Protein AF-A0A966NA20-F1 (afdb_monomer_lite)

Sequence (274 aa):
MNPTIEQMMLTIGQQARLASRAMARATSQQKNQALSNIAKAIRKDVAKILTANVRDVERAKASGHDAAFVDRLTMTEKSIETMALGLEQIVSLDDPIGQITPFKQQPSGILIGQMRVPLGVIGIIYESRPNVYQDKGVELRVDPKTRSLLESKQFSNLVDATEEDWRTEYLAPILSIKIVENFDEAIDHIELYGSKHTDAIITKNQEHANRFLREVDSASVMVNTSTRFADGFEYGLGAEIGISNDKLHARGPVGLEGLTSLKYVVMGHGEVRQ

Foldseek 3Di:
DPDDPVRVVVVVVVVLQVVLVVVQPDDLVRLLVVLLVVLVVLLVCVVVVQVVLVVVLVVCVVVPHDPQLSVLSHDDPVNSNVSSVLSVLVNVDDDQAQDWDDWDQDPLRKTKIKGKTFPRGDDDDDGRDGDDDPDQPAAEAEDPVVVVVVVVVVDDNHHHDDPVNLQDPPSYSYDYDYDDPDLVSVLVSCVVRNPLAEDEDEDPDPVSLVCQVVSRNHLYYYYNDDSVCQECVSVVLSDFPDADRDPPQDHTGQHPSSRIDIDMDMDDDDRDDD

pLDDT: mean 88.39, std 10.48, range [35.03, 97.88]

Radius of gyration: 25.1 Å; chains: 1; bounding box: 72×47×64 Å

Structure (mmCIF, N/CA/C/O backbone):
data_AF-A0A966NA20-F1
#
_entry.id   AF-A0A966NA20-F1
#
loop_
_atom_site.group_PDB
_atom_site.id
_atom_site.type_symbol
_atom_site.label_atom_id
_atom_site.label_alt_id
_atom_site.label_comp_id
_atom_site.label_asym_id
_atom_site.label_entity_id
_atom_site.label_seq_id
_atom_site.pdbx_PDB_ins_code
_atom_site.Cartn_x
_atom_site.Cartn_y
_atom_site.Cartn_z
_atom_site.occupancy
_atom_site.B_iso_or_equiv
_atom_site.auth_seq_id
_atom_site.auth_comp_id
_atom_site.auth_asym_id
_atom_site.auth_atom_id
_atom_site.pdbx_PDB_model_num
ATOM 1 N N . MET A 1 1 ? 14.149 -30.451 25.733 1.00 61.34 1 MET A N 1
ATOM 2 C CA . MET A 1 1 ? 13.940 -30.633 24.281 1.00 61.34 1 MET A CA 1
ATOM 3 C C . MET A 1 1 ? 13.633 -29.270 23.699 1.00 61.34 1 MET A C 1
ATOM 5 O O . MET A 1 1 ? 12.798 -28.584 24.277 1.00 61.34 1 MET A O 1
ATOM 9 N N . ASN A 1 2 ? 14.333 -28.851 22.643 1.00 70.44 2 ASN A N 1
ATOM 10 C CA . ASN A 1 2 ? 13.970 -27.614 21.952 1.00 70.44 2 ASN A CA 1
ATOM 11 C C . ASN A 1 2 ? 12.567 -27.787 21.348 1.00 70.44 2 ASN A C 1
ATOM 13 O O . ASN A 1 2 ? 12.290 -28.867 20.818 1.00 70.44 2 ASN A O 1
ATOM 17 N N . PRO A 1 3 ? 11.678 -26.788 21.467 1.00 76.88 3 PRO A N 1
ATOM 18 C CA . PRO A 1 3 ? 10.352 -26.865 20.871 1.00 76.88 3 PRO A CA 1
ATOM 19 C C . PRO A 1 3 ? 10.476 -27.068 19.359 1.00 76.88 3 PRO A C 1
ATOM 21 O O . PRO A 1 3 ? 11.378 -26.523 18.719 1.00 76.88 3 PRO A O 1
ATOM 24 N N . THR A 1 4 ? 9.569 -27.857 18.787 1.00 92.56 4 THR A N 1
ATOM 25 C CA . THR A 1 4 ? 9.450 -27.949 17.326 1.00 92.56 4 THR A CA 1
ATOM 26 C C . THR A 1 4 ? 9.058 -26.585 16.749 1.00 92.56 4 THR A C 1
ATOM 28 O O . THR A 1 4 ? 8.470 -25.753 17.447 1.00 92.56 4 THR A O 1
ATOM 31 N N . ILE A 1 5 ? 9.350 -26.349 15.466 1.00 82.56 5 ILE A N 1
ATOM 32 C CA . ILE A 1 5 ? 8.956 -25.104 14.781 1.00 82.56 5 ILE A CA 1
ATOM 33 C C . ILE A 1 5 ? 7.439 -24.898 14.881 1.00 82.56 5 ILE A C 1
ATOM 35 O O . ILE A 1 5 ? 6.989 -23.796 15.173 1.00 82.56 5 ILE A O 1
ATOM 39 N N . GLU A 1 6 ? 6.654 -25.964 14.724 1.00 83.44 6 GLU A N 1
ATOM 40 C CA . GLU A 1 6 ? 5.196 -25.925 14.862 1.00 83.44 6 GLU A CA 1
ATOM 41 C C . GLU A 1 6 ? 4.758 -25.446 16.255 1.00 83.44 6 GLU A C 1
ATOM 43 O O . GLU A 1 6 ? 3.968 -24.509 16.376 1.00 83.44 6 GLU A O 1
ATOM 48 N N . GLN A 1 7 ? 5.326 -26.023 17.320 1.00 88.38 7 GLN A N 1
ATOM 49 C CA . GLN A 1 7 ? 5.031 -25.617 18.699 1.00 88.38 7 GLN A CA 1
ATOM 50 C C . GLN A 1 7 ? 5.442 -24.167 18.975 1.00 88.38 7 GLN A C 1
ATOM 52 O O . GLN A 1 7 ? 4.721 -23.436 19.661 1.00 88.38 7 GLN A O 1
ATOM 57 N N . MET A 1 8 ? 6.581 -23.736 18.430 1.00 86.31 8 MET A N 1
ATOM 58 C CA . MET A 1 8 ? 7.049 -22.357 18.536 1.00 86.31 8 MET A CA 1
ATOM 59 C C . MET A 1 8 ? 6.077 -21.391 17.844 1.00 86.31 8 MET A C 1
ATOM 61 O O . MET A 1 8 ? 5.630 -20.428 18.467 1.00 86.31 8 MET A O 1
ATOM 65 N N . MET A 1 9 ? 5.694 -21.670 16.596 1.00 82.75 9 MET A N 1
ATOM 66 C CA . MET A 1 9 ? 4.776 -20.828 15.823 1.00 82.75 9 MET A CA 1
ATOM 67 C C . MET A 1 9 ? 3.384 -20.757 16.455 1.00 82.75 9 MET A C 1
ATOM 69 O O . MET A 1 9 ? 2.804 -19.672 16.541 1.00 82.75 9 MET A O 1
ATOM 73 N N . LEU A 1 10 ? 2.872 -21.879 16.972 1.00 87.12 10 LEU A N 1
ATOM 74 C CA . LEU A 1 10 ? 1.602 -21.908 17.696 1.00 87.12 10 LEU A CA 1
ATOM 75 C C . LEU A 1 10 ? 1.657 -21.034 18.955 1.00 87.12 10 LEU A C 1
ATOM 77 O O . LEU A 1 10 ? 0.739 -20.250 19.205 1.00 87.12 10 LEU A O 1
ATOM 81 N N . THR A 1 11 ? 2.747 -21.130 19.719 1.00 89.88 11 THR A N 1
ATOM 82 C CA . THR A 1 11 ? 2.949 -20.332 20.937 1.00 89.88 11 THR A CA 1
ATOM 83 C C . THR A 1 11 ? 2.993 -18.838 20.618 1.00 89.88 11 THR A C 1
ATOM 85 O O . THR A 1 11 ? 2.288 -18.055 21.257 1.00 89.88 11 THR A O 1
ATOM 88 N N . ILE A 1 12 ? 3.754 -18.439 19.592 1.00 81.75 12 ILE A N 1
ATOM 89 C CA . ILE A 1 12 ? 3.843 -17.042 19.139 1.00 81.75 12 ILE A CA 1
ATOM 90 C C . ILE A 1 12 ? 2.458 -16.525 18.728 1.00 81.75 12 ILE A C 1
ATOM 92 O O . ILE A 1 12 ? 2.041 -15.456 19.176 1.00 81.75 12 ILE A O 1
ATOM 96 N N . GLY A 1 13 ? 1.705 -17.298 17.939 1.00 79.12 13 GLY A N 1
ATOM 97 C CA . GLY A 1 13 ? 0.359 -16.920 17.503 1.00 79.12 13 GLY A CA 1
ATOM 98 C C . GLY A 1 13 ? -0.623 -16.748 18.668 1.00 79.12 13 GLY A C 1
ATOM 99 O O . GLY A 1 13 ? -1.385 -15.778 18.709 1.00 79.12 13 GLY A O 1
ATOM 100 N N . GLN A 1 14 ? -0.583 -17.649 19.654 1.00 89.75 14 GLN A N 1
ATOM 101 C CA . GLN A 1 14 ? -1.410 -17.554 20.860 1.00 89.75 14 GLN A CA 1
ATOM 102 C C . GLN A 1 14 ? -1.062 -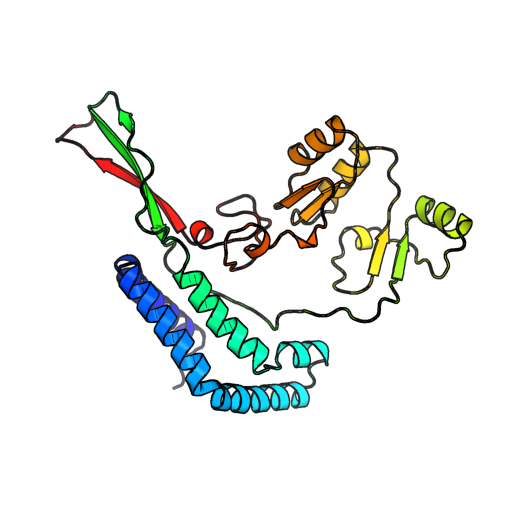16.315 21.693 1.00 89.75 14 GLN A C 1
ATOM 104 O O . GLN A 1 14 ? -1.962 -15.573 22.094 1.00 89.75 14 GLN A O 1
ATOM 109 N N . GLN A 1 15 ? 0.228 -16.051 21.908 1.00 89.06 15 GLN A N 1
ATOM 110 C CA . GLN A 1 15 ? 0.693 -14.874 22.643 1.00 89.06 15 GLN A CA 1
ATOM 111 C C . GLN A 1 15 ? 0.310 -13.571 21.931 1.00 89.06 15 GLN A C 1
ATOM 113 O O . GLN A 1 15 ? -0.233 -12.666 22.569 1.00 89.06 15 GLN A O 1
ATOM 118 N N . ALA A 1 16 ? 0.493 -13.500 20.609 1.00 79.75 16 ALA A N 1
ATOM 119 C CA . ALA A 1 16 ? 0.086 -12.350 19.805 1.00 79.75 16 ALA A CA 1
ATOM 120 C C . ALA A 1 16 ? -1.428 -12.104 19.901 1.00 79.75 16 ALA A C 1
ATOM 122 O O . ALA A 1 16 ? -1.873 -10.974 20.117 1.00 79.75 16 ALA A O 1
ATOM 123 N N . ARG A 1 17 ? -2.241 -13.167 19.830 1.00 84.94 17 ARG A N 1
ATOM 124 C CA . ARG A 1 17 ? -3.701 -13.060 19.957 1.00 84.94 17 ARG A CA 1
ATOM 125 C C . ARG A 1 17 ? -4.129 -12.588 21.344 1.00 84.94 17 ARG A C 1
ATOM 127 O O . ARG A 1 17 ? -5.042 -11.767 21.438 1.00 84.94 17 ARG A O 1
ATOM 134 N N . LEU A 1 18 ? -3.479 -13.052 22.410 1.00 89.44 18 LEU A N 1
ATOM 135 C CA . LEU A 1 18 ? -3.743 -12.574 23.771 1.00 89.44 18 LEU A CA 1
ATOM 136 C C . LEU A 1 18 ? -3.392 -11.086 23.921 1.00 89.44 18 LEU A C 1
ATOM 138 O O . LEU A 1 18 ? -4.219 -10.309 24.403 1.00 89.44 18 LEU A O 1
ATOM 142 N N . ALA A 1 19 ? -2.216 -10.677 23.438 1.00 86.50 19 ALA A N 1
ATOM 143 C CA . ALA A 1 19 ? -1.757 -9.290 23.487 1.00 86.50 19 ALA A CA 1
ATOM 144 C C . ALA A 1 19 ? -2.627 -8.341 22.643 1.00 86.50 19 ALA A C 1
ATOM 146 O O . ALA A 1 19 ? -2.864 -7.202 23.051 1.00 86.50 19 ALA A O 1
ATOM 147 N N . SER A 1 20 ? -3.181 -8.816 21.518 1.00 86.00 20 SER A N 1
ATOM 148 C CA . SER A 1 20 ? -4.021 -8.006 20.619 1.00 86.00 20 SER A CA 1
ATOM 149 C C . SER A 1 20 ? -5.213 -7.351 21.330 1.00 86.00 20 SER A C 1
ATOM 151 O O . SER A 1 20 ? -5.580 -6.221 21.019 1.00 86.00 20 SER A O 1
ATOM 153 N N . ARG A 1 21 ? -5.779 -8.006 22.356 1.00 87.19 21 ARG A N 1
ATOM 154 C CA . ARG A 1 21 ? -6.890 -7.456 23.153 1.00 87.19 21 ARG A CA 1
ATOM 155 C C . ARG A 1 21 ? -6.462 -6.290 24.038 1.00 87.19 21 ARG A C 1
ATOM 157 O O . ARG A 1 21 ? -7.251 -5.377 24.269 1.00 87.19 21 ARG A O 1
ATOM 164 N N . ALA A 1 22 ? -5.244 -6.332 24.575 1.00 89.81 22 ALA A N 1
ATOM 165 C CA . ALA A 1 22 ? -4.688 -5.212 25.325 1.00 89.81 22 ALA A CA 1
ATOM 166 C C . ALA A 1 22 ? -4.391 -4.045 24.376 1.00 89.81 22 ALA A C 1
ATOM 168 O O . ALA A 1 22 ? -4.804 -2.924 24.660 1.00 89.81 22 ALA A O 1
ATOM 169 N N . MET A 1 23 ? -3.799 -4.332 23.211 1.00 88.25 23 MET A N 1
ATOM 170 C CA . MET A 1 23 ? -3.516 -3.330 22.179 1.00 88.25 23 MET A CA 1
ATOM 171 C C . MET A 1 23 ? -4.778 -2.642 21.651 1.00 88.25 23 MET A C 1
ATOM 173 O O . MET A 1 23 ? -4.796 -1.423 21.531 1.00 88.25 23 MET A O 1
ATOM 177 N N . ALA A 1 24 ? -5.860 -3.387 21.408 1.00 85.62 24 ALA A N 1
ATOM 178 C CA . ALA A 1 24 ? -7.128 -2.825 20.939 1.00 85.62 24 ALA A CA 1
ATOM 179 C C . ALA A 1 24 ? -7.809 -1.885 21.955 1.00 85.62 24 ALA A C 1
ATOM 181 O O . ALA A 1 24 ? -8.675 -1.105 21.571 1.00 85.62 24 ALA A O 1
ATOM 182 N N . ARG A 1 25 ? -7.443 -1.968 23.243 1.00 88.94 25 ARG A N 1
ATOM 183 C CA . ARG A 1 25 ? -7.946 -1.089 24.316 1.00 88.94 25 ARG A CA 1
ATOM 184 C C . ARG A 1 25 ? -6.986 0.045 24.670 1.00 88.94 25 ARG A C 1
ATOM 186 O O . ARG A 1 25 ? -7.364 0.917 25.446 1.00 88.94 25 ARG A O 1
ATOM 193 N N . ALA A 1 26 ? -5.754 0.006 24.168 1.00 92.38 26 ALA A N 1
ATOM 194 C CA . ALA A 1 26 ? -4.756 1.019 24.464 1.00 92.38 26 ALA A CA 1
ATOM 195 C C . ALA A 1 26 ? -5.178 2.362 23.861 1.00 92.38 26 ALA A C 1
ATOM 197 O O . ALA A 1 26 ? -5.611 2.427 22.708 1.00 92.38 26 ALA A O 1
ATOM 198 N N . THR A 1 27 ? -5.033 3.435 24.634 1.00 94.50 27 THR A N 1
ATOM 199 C CA . THR A 1 27 ? -5.334 4.784 24.145 1.00 94.50 27 THR A CA 1
ATOM 200 C C . THR A 1 27 ? -4.292 5.228 23.121 1.00 94.50 27 THR A C 1
ATOM 202 O O . THR A 1 27 ? -3.154 4.746 23.123 1.00 94.50 27 THR A O 1
ATOM 205 N N . SER A 1 28 ? -4.645 6.194 22.272 1.00 94.06 28 SER A N 1
ATOM 206 C CA . SER A 1 28 ? -3.707 6.802 21.319 1.00 94.06 28 SER A CA 1
ATOM 207 C C . SER A 1 28 ? -2.465 7.340 22.033 1.00 94.06 28 SER A C 1
ATOM 209 O O . SER A 1 28 ? -1.348 7.090 21.601 1.00 94.06 28 SER A O 1
ATOM 211 N N . GLN A 1 29 ? -2.635 7.956 23.210 1.00 95.06 29 GLN A N 1
ATOM 212 C CA . GLN A 1 29 ? -1.521 8.430 24.035 1.00 95.06 29 GLN A CA 1
ATOM 213 C C . GLN A 1 29 ? -0.573 7.298 24.462 1.00 95.06 29 GLN A C 1
ATOM 215 O O . GLN A 1 29 ? 0.643 7.453 24.374 1.00 95.06 29 GLN A O 1
ATOM 220 N N . GLN A 1 30 ? -1.103 6.156 24.916 1.00 95.94 30 GLN A N 1
ATOM 221 C CA . GLN A 1 30 ? -0.280 5.010 25.320 1.00 95.94 30 GLN A CA 1
ATOM 222 C C . GLN A 1 30 ? 0.486 4.419 24.133 1.00 95.94 30 GLN A C 1
ATOM 224 O O . GLN A 1 30 ? 1.676 4.123 24.259 1.00 95.94 30 GLN A O 1
ATOM 229 N N . LYS A 1 31 ? -0.178 4.282 22.977 1.00 94.75 31 LYS A N 1
ATOM 230 C CA . LYS A 1 31 ? 0.447 3.808 21.735 1.00 94.75 31 LYS A CA 1
ATOM 231 C C . LYS A 1 31 ? 1.554 4.759 21.279 1.00 94.75 31 LYS A C 1
ATOM 233 O O . LYS A 1 31 ? 2.679 4.317 21.054 1.00 94.75 31 LYS A O 1
ATOM 238 N N . ASN A 1 32 ? 1.274 6.059 21.251 1.00 95.94 32 ASN A N 1
ATOM 239 C CA . ASN A 1 32 ? 2.230 7.081 20.837 1.00 95.94 32 ASN A CA 1
ATOM 240 C C . ASN A 1 32 ? 3.439 7.135 21.775 1.00 95.94 32 ASN A C 1
ATOM 242 O O . ASN A 1 32 ? 4.578 7.162 21.316 1.00 95.94 32 ASN A O 1
ATOM 246 N N . GLN A 1 33 ? 3.219 7.040 23.089 1.00 97.06 33 GLN A N 1
ATOM 247 C CA . GLN A 1 33 ? 4.309 6.982 24.059 1.00 97.06 33 GLN A CA 1
ATOM 248 C C . GLN A 1 33 ? 5.201 5.750 23.854 1.00 97.06 33 GLN A C 1
ATOM 250 O O . GLN A 1 33 ? 6.424 5.856 23.972 1.00 97.06 33 GLN A O 1
ATOM 255 N N . ALA A 1 34 ? 4.615 4.588 23.545 1.00 95.81 34 ALA A N 1
ATOM 256 C CA . ALA A 1 34 ? 5.378 3.381 23.245 1.00 95.81 34 ALA A CA 1
ATOM 257 C C . ALA A 1 34 ? 6.247 3.565 21.990 1.00 95.81 34 ALA A C 1
ATOM 259 O O . ALA A 1 34 ? 7.444 3.290 22.045 1.00 95.81 34 ALA A O 1
ATOM 260 N N . LEU A 1 35 ? 5.686 4.106 20.903 1.00 94.88 35 LEU A N 1
ATOM 261 C CA . LEU A 1 35 ? 6.421 4.394 19.666 1.00 94.88 35 LEU A CA 1
ATOM 262 C C . LEU A 1 35 ? 7.570 5.386 19.895 1.00 94.88 35 LEU A C 1
ATOM 264 O O . LEU A 1 35 ? 8.706 5.112 19.508 1.00 94.88 35 LEU A O 1
ATOM 268 N N . SER A 1 36 ? 7.322 6.487 20.612 1.00 96.81 36 SER A N 1
ATOM 269 C CA . SER A 1 36 ? 8.372 7.452 20.965 1.00 96.81 36 SER A CA 1
ATOM 270 C C . SER A 1 36 ? 9.469 6.837 21.839 1.00 96.81 36 SER A C 1
ATOM 272 O O . SER A 1 36 ? 10.641 7.190 21.708 1.00 96.81 36 SER A O 1
ATOM 274 N N . ASN A 1 37 ? 9.120 5.912 22.737 1.00 97.69 37 ASN A N 1
ATOM 275 C CA . ASN A 1 37 ? 10.105 5.202 23.554 1.00 97.69 37 ASN A CA 1
ATOM 276 C C . ASN A 1 37 ? 10.965 4.255 22.709 1.00 97.69 37 ASN A C 1
ATOM 278 O O . ASN A 1 37 ? 12.171 4.179 22.941 1.00 97.69 37 ASN A O 1
ATOM 282 N N . ILE A 1 38 ? 10.376 3.579 21.718 1.00 95.44 38 ILE A N 1
ATOM 283 C CA . ILE A 1 38 ? 11.115 2.731 20.774 1.00 95.44 38 ILE A CA 1
ATOM 284 C C . ILE A 1 38 ? 12.073 3.588 19.939 1.00 95.44 38 ILE A C 1
ATOM 286 O O . ILE A 1 38 ? 13.253 3.257 19.864 1.00 95.44 38 ILE A O 1
ATOM 290 N N . ALA A 1 39 ? 11.621 4.724 19.397 1.00 94.38 39 ALA A N 1
ATOM 291 C CA . ALA A 1 39 ? 12.478 5.639 18.636 1.00 94.38 39 ALA A CA 1
ATOM 292 C C . ALA A 1 39 ? 13.688 6.111 19.464 1.00 94.38 39 ALA A C 1
ATOM 294 O O . ALA A 1 39 ? 14.832 6.064 19.008 1.00 94.38 39 ALA A O 1
ATOM 295 N N . LYS A 1 40 ? 13.460 6.487 20.731 1.00 97.62 40 LYS A N 1
ATOM 296 C CA . LYS A 1 40 ? 14.530 6.845 21.678 1.00 97.62 40 LYS A CA 1
ATOM 297 C C . LYS A 1 40 ? 15.483 5.682 21.957 1.00 97.62 40 LYS A C 1
ATOM 299 O O . LYS A 1 40 ? 16.689 5.903 22.032 1.00 97.62 40 LYS A O 1
ATOM 304 N N . ALA A 1 41 ? 14.966 4.464 22.122 1.00 97.25 41 ALA A N 1
ATOM 305 C CA . ALA A 1 41 ? 15.787 3.279 22.357 1.00 97.25 41 ALA A CA 1
ATOM 306 C C . ALA A 1 41 ? 16.676 2.956 21.145 1.00 97.25 41 ALA A C 1
ATOM 308 O O . ALA A 1 41 ? 17.872 2.736 21.320 1.00 97.25 41 ALA A O 1
ATOM 309 N N . ILE A 1 42 ? 16.126 3.031 19.928 1.00 93.00 42 ILE A N 1
ATOM 310 C CA . ILE A 1 42 ? 16.876 2.851 18.676 1.00 93.00 42 ILE A CA 1
ATOM 311 C C . ILE A 1 42 ? 18.037 3.849 18.599 1.00 93.00 42 ILE A C 1
ATOM 313 O O . ILE A 1 42 ? 19.180 3.437 18.410 1.00 93.00 42 ILE A O 1
ATOM 317 N N . ARG A 1 43 ? 17.774 5.145 18.828 1.00 97.06 43 ARG A N 1
ATOM 318 C CA . ARG A 1 43 ? 18.820 6.187 18.812 1.00 97.06 43 ARG A CA 1
ATOM 319 C C . ARG A 1 43 ? 19.859 6.019 19.918 1.00 97.06 43 ARG A C 1
ATOM 321 O O . ARG A 1 43 ? 21.033 6.311 19.718 1.00 97.06 43 ARG A O 1
ATOM 328 N N . LYS A 1 44 ? 19.449 5.535 21.091 1.00 97.88 44 LYS A N 1
ATOM 329 C CA . LYS A 1 44 ? 20.367 5.263 22.204 1.00 97.88 44 LYS A CA 1
ATOM 330 C C . LYS A 1 44 ? 21.319 4.104 21.893 1.00 97.88 44 LYS A C 1
ATOM 332 O O . LYS A 1 44 ? 22.472 4.139 22.314 1.00 97.88 44 LYS A O 1
ATOM 337 N N . ASP A 1 45 ? 20.841 3.084 21.186 1.00 97.06 45 ASP A N 1
ATOM 338 C CA . ASP A 1 45 ? 21.562 1.829 20.967 1.00 97.06 45 ASP A CA 1
ATOM 339 C C . ASP A 1 45 ? 22.140 1.681 19.540 1.00 97.06 45 ASP A C 1
ATOM 341 O O . ASP A 1 45 ? 22.540 0.579 19.165 1.00 97.06 45 ASP A O 1
ATOM 345 N N . VAL A 1 46 ? 22.277 2.772 18.767 1.00 96.56 46 VAL A N 1
ATOM 346 C CA . VAL A 1 46 ? 22.828 2.775 17.387 1.00 96.56 46 VAL A CA 1
ATOM 347 C C . VAL A 1 46 ? 24.116 1.958 17.275 1.00 96.56 46 VAL A C 1
ATOM 349 O O . VAL A 1 46 ? 24.210 1.060 16.441 1.00 96.56 46 VAL A O 1
ATOM 352 N N . ALA A 1 47 ? 25.089 2.197 18.161 1.00 96.62 47 ALA A N 1
ATOM 353 C CA . ALA A 1 47 ? 26.367 1.485 18.142 1.00 96.62 47 ALA A CA 1
ATOM 354 C C . ALA A 1 47 ? 26.208 -0.035 18.337 1.00 96.62 47 ALA A C 1
ATOM 356 O O . ALA A 1 47 ? 26.914 -0.825 17.705 1.00 96.62 47 ALA A O 1
ATOM 357 N N . LYS A 1 48 ? 25.261 -0.466 19.183 1.00 97.25 48 LYS A N 1
ATOM 358 C CA . LYS A 1 48 ? 24.974 -1.893 19.400 1.00 97.25 48 LYS A CA 1
ATOM 359 C C . LYS A 1 48 ? 24.303 -2.511 18.177 1.00 97.25 48 LYS A C 1
ATOM 361 O O . LYS A 1 48 ? 24.675 -3.618 17.798 1.00 97.25 48 LYS A O 1
ATOM 366 N N . ILE A 1 49 ? 23.358 -1.795 17.563 1.00 93.19 49 ILE A N 1
ATOM 367 C CA . ILE A 1 49 ? 22.654 -2.231 16.349 1.00 93.19 49 ILE A CA 1
ATOM 368 C C . ILE A 1 49 ? 23.655 -2.417 15.204 1.00 93.19 49 ILE A C 1
ATOM 370 O O . ILE A 1 49 ? 23.688 -3.484 14.600 1.00 93.19 49 ILE A O 1
ATOM 374 N N . LEU A 1 50 ? 24.529 -1.434 14.963 1.00 94.19 50 LEU A N 1
ATOM 375 C CA . LEU A 1 50 ? 25.564 -1.525 13.926 1.00 94.19 50 LEU A CA 1
ATOM 376 C C . LEU A 1 50 ? 26.545 -2.668 14.196 1.00 94.19 50 LEU A C 1
ATOM 378 O O . LEU A 1 50 ? 26.841 -3.448 13.297 1.00 94.19 50 LEU A O 1
ATOM 382 N N . THR A 1 51 ? 26.999 -2.825 15.443 1.00 97.12 51 THR A N 1
ATOM 383 C CA . THR A 1 51 ? 27.902 -3.928 15.818 1.00 97.12 51 THR A CA 1
ATOM 384 C C . THR A 1 51 ? 27.262 -5.297 15.577 1.00 97.12 51 THR A C 1
ATOM 386 O O . THR A 1 51 ? 27.947 -6.232 15.162 1.00 97.12 51 THR A O 1
ATOM 389 N N . ALA A 1 52 ? 25.961 -5.442 15.842 1.00 94.88 52 ALA A N 1
ATOM 390 C CA . ALA A 1 52 ? 25.230 -6.669 15.544 1.00 94.88 52 ALA A CA 1
ATOM 391 C C . ALA A 1 52 ? 25.092 -6.884 14.028 1.00 94.88 52 ALA A C 1
ATOM 393 O O . ALA A 1 52 ? 25.424 -7.963 13.543 1.00 94.88 52 ALA A O 1
ATOM 394 N N . ASN A 1 53 ? 24.710 -5.844 13.282 1.00 94.44 53 ASN A N 1
ATOM 395 C CA . ASN A 1 53 ? 24.528 -5.915 11.834 1.00 94.44 53 ASN A CA 1
ATOM 396 C C . ASN A 1 53 ? 25.821 -6.266 11.081 1.00 94.44 53 ASN A C 1
ATOM 398 O O . ASN A 1 53 ? 25.774 -7.048 10.137 1.00 94.44 53 ASN A O 1
ATOM 402 N N . VAL A 1 54 ? 26.983 -5.780 11.533 1.00 94.94 54 VAL A N 1
ATOM 403 C CA . VAL A 1 54 ? 28.285 -6.170 10.961 1.00 94.94 54 VAL A CA 1
ATOM 404 C C . VAL A 1 54 ? 28.477 -7.688 11.008 1.00 94.94 54 VAL A C 1
ATOM 406 O O . VAL A 1 54 ? 28.875 -8.281 10.008 1.00 94.94 54 VAL A O 1
ATOM 409 N N . ARG A 1 55 ? 28.122 -8.342 12.122 1.00 95.19 55 ARG A N 1
ATOM 410 C CA . ARG A 1 55 ? 28.230 -9.808 12.254 1.00 95.19 55 ARG A CA 1
ATOM 411 C C . ARG A 1 55 ? 27.279 -10.539 11.307 1.00 95.19 55 ARG A C 1
ATOM 413 O O . ARG A 1 55 ? 27.620 -11.611 10.808 1.00 95.19 55 ARG A O 1
ATOM 420 N N . ASP A 1 56 ? 26.097 -9.977 11.068 1.00 91.19 56 ASP A N 1
ATOM 421 C CA . ASP A 1 56 ? 25.126 -10.535 10.123 1.00 91.19 56 ASP A CA 1
ATOM 422 C C . ASP A 1 56 ? 25.620 -10.393 8.678 1.00 91.19 56 ASP A C 1
ATOM 424 O O . ASP A 1 56 ? 25.566 -11.355 7.912 1.00 91.19 56 ASP A O 1
ATOM 428 N N . VAL A 1 57 ? 26.188 -9.237 8.324 1.00 91.19 57 VAL A N 1
ATOM 429 C CA . VAL A 1 57 ? 26.803 -8.981 7.014 1.00 91.19 57 VAL A CA 1
ATOM 430 C C . VAL A 1 57 ? 27.998 -9.904 6.766 1.00 91.19 57 VAL A C 1
ATOM 432 O O . VAL A 1 57 ? 28.115 -10.484 5.687 1.00 91.19 57 VAL A O 1
ATOM 435 N N . GLU A 1 58 ? 28.871 -10.089 7.757 1.00 93.75 58 GLU A N 1
ATOM 436 C CA . GLU A 1 58 ? 29.995 -11.030 7.678 1.00 93.75 58 GLU A CA 1
ATOM 437 C C . GLU A 1 58 ? 29.511 -12.467 7.462 1.00 93.75 58 GLU A C 1
ATOM 439 O O . GLU A 1 58 ? 30.025 -13.172 6.591 1.00 93.75 58 GLU A O 1
ATOM 444 N N . ARG A 1 59 ? 28.474 -12.890 8.196 1.00 92.12 59 ARG A N 1
ATOM 445 C CA . ARG A 1 59 ? 27.866 -14.214 8.025 1.00 92.12 59 ARG A CA 1
ATOM 446 C C . ARG A 1 59 ? 27.234 -14.381 6.645 1.00 92.12 59 ARG A C 1
ATOM 448 O O . ARG A 1 59 ? 27.383 -15.446 6.046 1.00 92.12 59 ARG A O 1
ATOM 455 N N . ALA A 1 60 ? 26.554 -13.356 6.133 1.00 88.50 60 ALA A N 1
ATOM 456 C CA . ALA A 1 60 ? 25.928 -13.394 4.816 1.00 88.50 60 ALA A CA 1
ATOM 457 C C . ALA A 1 60 ? 26.973 -13.527 3.697 1.00 88.50 60 ALA A C 1
ATOM 459 O O . ALA A 1 60 ? 26.831 -14.381 2.822 1.00 88.50 60 ALA A O 1
ATOM 460 N N . LYS A 1 61 ? 28.072 -12.764 3.783 1.00 90.75 61 LYS A N 1
ATOM 461 C CA . LYS A 1 61 ? 29.220 -12.892 2.871 1.00 90.75 61 LYS A CA 1
ATOM 462 C C . LYS A 1 61 ? 29.840 -14.289 2.936 1.00 90.75 61 LYS A C 1
ATOM 464 O O . LYS A 1 61 ? 30.076 -14.900 1.899 1.00 90.75 61 LYS A O 1
ATOM 469 N N . ALA A 1 62 ? 30.057 -14.819 4.142 1.00 93.38 62 ALA A N 1
ATOM 470 C CA . ALA A 1 62 ? 30.617 -16.158 4.335 1.00 93.38 62 ALA A CA 1
ATOM 471 C C . ALA A 1 62 ? 29.700 -17.281 3.814 1.00 93.38 62 ALA A C 1
ATOM 473 O O . ALA A 1 62 ? 30.188 -18.332 3.411 1.00 93.38 62 ALA A O 1
ATOM 474 N N . SER A 1 63 ? 28.385 -17.049 3.796 1.00 91.19 63 SER A N 1
ATOM 475 C CA . SER A 1 63 ? 27.384 -17.996 3.283 1.00 91.19 63 SER A CA 1
ATOM 476 C C . SER A 1 63 ? 27.183 -17.902 1.763 1.00 91.19 63 SER A C 1
ATOM 478 O O . SER A 1 63 ? 26.351 -18.622 1.220 1.00 91.19 63 SER A O 1
ATOM 480 N N . GLY A 1 64 ? 27.936 -17.038 1.070 1.00 89.62 64 GLY A N 1
ATOM 481 C CA . GLY A 1 64 ? 27.921 -16.931 -0.391 1.00 89.62 64 GLY A CA 1
ATOM 482 C C . GLY A 1 64 ? 26.753 -16.133 -0.976 1.00 89.62 64 GLY A C 1
ATOM 483 O O . GLY A 1 64 ? 26.451 -16.299 -2.154 1.00 89.62 64 GLY A O 1
ATOM 484 N N . HIS A 1 65 ? 26.088 -15.281 -0.187 1.00 84.00 65 HIS A N 1
ATOM 485 C CA . HIS A 1 65 ? 25.057 -14.384 -0.719 1.00 84.00 65 HIS A CA 1
ATOM 486 C C . HIS A 1 65 ? 25.652 -13.335 -1.674 1.00 84.00 65 HIS A C 1
ATOM 488 O O . HIS A 1 65 ? 26.785 -12.885 -1.490 1.00 84.00 65 HIS A O 1
ATOM 494 N N . ASP A 1 66 ? 24.872 -12.931 -2.682 1.00 81.69 66 ASP A N 1
ATOM 495 C CA . ASP A 1 66 ? 25.299 -11.949 -3.680 1.00 81.69 66 ASP A CA 1
ATOM 496 C C . ASP A 1 66 ? 25.479 -10.530 -3.099 1.00 81.69 66 ASP A C 1
ATOM 498 O O . ASP A 1 66 ? 25.035 -10.204 -1.993 1.00 81.69 66 ASP A O 1
ATOM 502 N N . ALA A 1 67 ? 26.156 -9.667 -3.861 1.00 81.06 67 ALA A N 1
ATOM 503 C CA . ALA A 1 67 ? 26.468 -8.306 -3.432 1.00 81.06 67 ALA A CA 1
ATOM 504 C C . ALA A 1 67 ? 25.213 -7.453 -3.178 1.00 81.06 67 ALA A C 1
ATOM 506 O O . ALA A 1 67 ? 25.221 -6.644 -2.252 1.00 81.06 67 ALA A O 1
ATOM 507 N N . ALA A 1 68 ? 24.136 -7.656 -3.944 1.00 75.38 68 ALA A N 1
ATOM 508 C CA . ALA A 1 68 ? 22.893 -6.916 -3.763 1.00 75.38 68 ALA A CA 1
ATOM 509 C C . ALA A 1 68 ? 22.199 -7.333 -2.460 1.00 75.38 68 ALA A C 1
ATOM 511 O O . ALA A 1 68 ? 21.746 -6.483 -1.706 1.00 75.38 68 ALA A O 1
ATOM 512 N N . PHE A 1 69 ? 22.163 -8.623 -2.133 1.00 78.00 69 PHE A N 1
ATOM 513 C CA . PHE A 1 69 ? 21.644 -9.120 -0.861 1.00 78.00 69 PHE A CA 1
ATOM 514 C C . PHE A 1 69 ? 22.409 -8.539 0.329 1.00 78.00 69 PHE A C 1
ATOM 516 O O . PHE A 1 69 ? 21.803 -8.107 1.312 1.00 78.00 69 PHE A O 1
ATOM 523 N N . VAL A 1 70 ? 23.740 -8.517 0.239 1.00 84.81 70 VAL A N 1
ATOM 524 C CA . VAL A 1 70 ? 24.606 -7.981 1.294 1.00 84.81 70 VAL A CA 1
ATOM 525 C C . VAL A 1 70 ? 24.423 -6.472 1.461 1.00 84.81 70 VAL A C 1
ATOM 527 O O . VAL A 1 70 ? 24.369 -5.998 2.597 1.00 84.81 70 VAL A O 1
ATOM 530 N N . ASP A 1 71 ? 24.281 -5.723 0.368 1.00 82.75 71 ASP A N 1
ATOM 531 C CA . ASP A 1 71 ? 23.997 -4.284 0.409 1.00 82.75 71 ASP A CA 1
ATOM 532 C C . ASP A 1 71 ? 22.674 -4.001 1.142 1.00 82.75 71 ASP A C 1
ATOM 534 O O . ASP A 1 71 ? 22.635 -3.217 2.086 1.00 82.75 71 ASP A O 1
ATOM 538 N N . ARG A 1 72 ? 21.620 -4.767 0.832 1.00 80.75 72 ARG A N 1
ATOM 539 C CA . ARG A 1 72 ? 20.294 -4.660 1.476 1.00 80.75 72 ARG A CA 1
ATOM 540 C C . ARG A 1 72 ? 20.284 -5.025 2.952 1.00 80.75 72 ARG A C 1
ATOM 542 O O . ARG A 1 72 ? 19.431 -4.551 3.701 1.00 80.75 72 ARG A O 1
ATOM 549 N N . LEU A 1 73 ? 21.179 -5.921 3.358 1.00 84.50 73 LEU A N 1
ATOM 550 C CA . LEU A 1 73 ? 21.357 -6.304 4.753 1.00 84.50 73 LEU A CA 1
ATOM 551 C C . LEU A 1 73 ? 22.152 -5.247 5.530 1.00 84.50 73 LEU A C 1
ATOM 553 O O . LEU A 1 73 ? 21.998 -5.149 6.746 1.00 84.50 73 LEU A O 1
ATOM 557 N N . THR A 1 74 ? 23.004 -4.476 4.854 1.00 88.00 74 THR A N 1
ATOM 558 C CA . THR A 1 74 ? 23.918 -3.529 5.494 1.00 88.00 74 THR A CA 1
ATOM 559 C C . THR A 1 74 ? 23.159 -2.317 6.028 1.00 88.00 74 THR A C 1
ATOM 561 O O . THR A 1 74 ? 22.478 -1.598 5.302 1.00 88.00 74 THR A O 1
ATOM 564 N N . MET A 1 75 ? 23.310 -2.058 7.324 1.00 88.94 75 MET A N 1
ATOM 565 C CA . MET A 1 75 ? 22.732 -0.899 7.991 1.00 88.94 75 MET A CA 1
ATOM 566 C C . MET A 1 75 ? 23.767 0.211 8.137 1.00 88.94 75 MET A C 1
ATOM 568 O O . MET A 1 75 ? 24.929 -0.012 8.468 1.00 88.94 75 MET A O 1
ATOM 572 N N . THR A 1 76 ? 23.308 1.441 7.949 1.00 91.44 76 THR A N 1
ATOM 573 C CA . THR A 1 76 ? 24.069 2.668 8.186 1.00 91.44 76 THR A CA 1
ATOM 574 C C . THR A 1 76 ? 23.446 3.459 9.334 1.00 91.44 76 THR A C 1
ATOM 576 O O . THR A 1 76 ? 22.270 3.279 9.665 1.00 91.44 76 THR A O 1
ATOM 579 N N . GLU A 1 77 ? 24.198 4.393 9.919 1.00 93.12 77 GLU A N 1
ATOM 580 C CA . GLU A 1 77 ? 23.637 5.350 10.886 1.00 93.12 77 GLU A CA 1
ATOM 581 C C . GLU A 1 77 ? 22.428 6.086 10.301 1.00 93.12 77 GLU A C 1
ATOM 583 O O . GLU A 1 77 ? 21.396 6.205 10.956 1.00 93.12 77 GLU A O 1
ATOM 588 N N . LYS A 1 78 ? 22.517 6.476 9.022 1.00 90.31 78 LYS A N 1
ATOM 589 C CA . LYS A 1 78 ? 21.417 7.111 8.293 1.00 90.31 78 LYS A CA 1
ATOM 590 C C . LYS A 1 78 ? 20.177 6.220 8.249 1.00 90.31 78 LYS A C 1
ATOM 592 O O . LYS A 1 78 ? 19.097 6.701 8.568 1.00 90.31 78 LYS A O 1
ATOM 597 N N . SER A 1 79 ? 20.312 4.938 7.896 1.00 85.94 79 SER A N 1
ATOM 598 C CA . SER A 1 79 ? 19.154 4.031 7.868 1.00 85.94 79 SER A CA 1
ATOM 599 C C . SER A 1 79 ? 18.544 3.829 9.255 1.00 85.94 79 SER A C 1
ATOM 601 O O . SER A 1 79 ? 17.326 3.732 9.372 1.00 85.94 79 SER A O 1
ATOM 603 N N . ILE A 1 80 ? 19.365 3.808 10.312 1.00 88.88 80 ILE A N 1
ATOM 604 C CA . ILE A 1 80 ? 18.876 3.678 11.689 1.00 88.88 80 ILE A CA 1
ATOM 605 C C . ILE A 1 80 ? 18.119 4.933 12.125 1.00 88.88 80 ILE A C 1
ATOM 607 O O . ILE A 1 80 ? 17.043 4.822 12.714 1.00 88.88 80 ILE A O 1
ATOM 611 N N . GLU A 1 81 ? 18.623 6.115 11.777 1.00 93.19 81 GLU A N 1
ATOM 612 C CA . GLU A 1 81 ? 17.908 7.365 12.025 1.00 93.19 81 GLU A CA 1
ATOM 613 C C . GLU A 1 81 ? 16.590 7.418 11.243 1.00 93.19 81 GLU A C 1
ATOM 615 O O . GLU A 1 81 ? 15.562 7.783 11.806 1.00 93.19 81 GLU A O 1
ATOM 620 N N . THR A 1 82 ? 16.570 6.963 9.985 1.00 86.00 82 THR A N 1
ATOM 621 C CA . THR A 1 82 ? 15.328 6.855 9.203 1.00 86.00 82 THR A CA 1
ATOM 622 C C . THR A 1 82 ? 14.287 5.961 9.887 1.00 86.00 82 THR A C 1
ATOM 624 O O . THR A 1 82 ? 13.108 6.303 9.872 1.00 86.00 82 THR A O 1
ATOM 627 N N . MET A 1 83 ? 14.686 4.865 10.547 1.00 86.75 83 MET A N 1
ATOM 628 C CA . MET A 1 83 ? 13.744 4.044 11.326 1.00 86.75 83 MET A CA 1
ATOM 629 C C . MET A 1 83 ? 13.149 4.810 12.514 1.00 86.75 83 MET A C 1
ATOM 631 O O . MET A 1 83 ? 11.949 4.715 12.770 1.00 86.75 83 MET A O 1
ATOM 635 N N . ALA A 1 84 ? 13.974 5.565 13.245 1.00 90.62 84 ALA A N 1
ATOM 636 C CA . ALA A 1 84 ? 13.509 6.352 14.384 1.00 90.62 84 ALA A CA 1
ATOM 637 C C . ALA A 1 84 ? 12.563 7.483 13.942 1.00 90.62 84 ALA A C 1
ATOM 639 O O . ALA A 1 84 ? 11.509 7.663 14.551 1.00 90.62 84 ALA A O 1
ATOM 640 N N . LEU A 1 85 ? 12.893 8.171 12.845 1.00 90.25 85 LEU A N 1
ATOM 641 C CA . LEU A 1 85 ? 12.029 9.179 12.228 1.00 90.25 85 LEU A CA 1
ATOM 642 C C . LEU A 1 85 ? 10.704 8.579 11.744 1.00 90.25 85 LEU A C 1
ATOM 644 O O . LEU A 1 85 ? 9.658 9.179 11.966 1.00 90.25 85 LEU A O 1
ATOM 648 N N . GLY A 1 86 ? 10.718 7.377 11.158 1.00 84.94 86 GLY A N 1
ATOM 649 C CA . GLY A 1 86 ? 9.495 6.684 10.739 1.00 84.94 86 GLY A CA 1
ATOM 650 C C . GLY A 1 86 ? 8.531 6.417 11.902 1.00 84.94 86 GLY A C 1
ATOM 651 O O . GLY A 1 86 ? 7.323 6.594 11.770 1.00 84.94 86 GLY A O 1
ATOM 652 N N . LEU A 1 87 ? 9.051 6.065 13.082 1.00 89.62 87 LEU A N 1
ATOM 653 C CA . LEU A 1 87 ? 8.228 5.912 14.289 1.00 89.62 87 LEU A CA 1
ATOM 654 C C . LEU A 1 87 ? 7.624 7.244 14.751 1.00 89.62 87 LEU A C 1
ATOM 656 O O . LEU A 1 87 ? 6.474 7.280 15.181 1.00 89.62 87 LEU A O 1
ATOM 660 N N . GLU A 1 88 ? 8.384 8.334 14.670 1.00 92.56 88 GLU A N 1
ATOM 661 C CA . GLU A 1 88 ? 7.911 9.677 15.030 1.00 92.56 88 GLU A CA 1
ATOM 662 C C . GLU A 1 88 ? 6.871 10.209 14.044 1.00 92.56 88 GLU A C 1
ATOM 664 O O . GLU A 1 88 ? 5.906 10.850 14.458 1.00 92.56 88 GLU A O 1
ATOM 669 N N . GLN A 1 89 ? 7.010 9.875 12.761 1.00 90.12 89 GLN A N 1
ATOM 670 C CA . GLN A 1 89 ? 5.989 10.144 11.755 1.00 90.12 89 GLN A CA 1
ATOM 671 C C . GLN A 1 89 ? 4.690 9.419 12.104 1.00 90.12 89 GLN A C 1
ATOM 673 O O . GLN A 1 89 ? 3.654 10.072 12.178 1.00 90.12 89 GLN A O 1
ATOM 678 N N . ILE A 1 90 ? 4.733 8.124 12.440 1.00 90.00 90 ILE A N 1
ATOM 679 C CA . ILE A 1 90 ? 3.528 7.383 12.860 1.00 90.00 90 ILE A CA 1
ATOM 680 C C . ILE A 1 90 ? 2.868 8.022 14.092 1.00 90.00 90 ILE A C 1
ATOM 682 O O . ILE A 1 90 ? 1.646 8.086 14.160 1.00 90.00 90 ILE A O 1
ATOM 686 N N . VAL A 1 91 ? 3.650 8.536 15.048 1.00 92.50 91 VAL A N 1
ATOM 687 C CA . VAL A 1 91 ? 3.119 9.247 16.230 1.00 92.50 91 VAL A CA 1
ATOM 688 C C . VAL A 1 91 ? 2.336 10.509 15.851 1.00 92.50 91 VAL A C 1
ATOM 690 O O . VAL A 1 91 ? 1.423 10.893 16.583 1.00 92.50 91 VAL A O 1
ATOM 693 N N . SER A 1 92 ? 2.691 11.151 14.736 1.00 91.69 92 SER A N 1
ATOM 694 C CA . SER A 1 92 ? 2.007 12.346 14.233 1.00 91.69 92 SER A CA 1
ATOM 695 C C . SER A 1 92 ? 0.731 12.050 13.440 1.00 91.69 92 SER A C 1
ATOM 697 O O . SER A 1 92 ? -0.029 12.977 13.173 1.00 91.69 92 SER A O 1
ATOM 699 N N . LEU A 1 93 ? 0.488 10.785 13.076 1.00 92.38 93 LEU A N 1
ATOM 700 C CA . LEU A 1 93 ? -0.704 10.376 12.336 1.00 92.38 93 LEU A CA 1
ATOM 701 C C . LEU A 1 93 ? -1.920 10.245 13.257 1.00 92.38 93 LEU A C 1
ATOM 703 O O . LEU A 1 93 ? -1.810 9.858 14.424 1.00 92.38 93 LEU A O 1
ATOM 707 N N . ASP A 1 94 ? -3.097 10.508 12.693 1.00 92.50 94 ASP A N 1
ATOM 708 C CA . ASP A 1 94 ? -4.362 10.298 13.386 1.00 92.50 94 ASP A CA 1
ATOM 709 C C . ASP A 1 94 ? -4.585 8.815 13.683 1.00 92.50 94 ASP A C 1
ATOM 711 O O . ASP A 1 94 ? -4.354 7.938 12.848 1.00 92.50 94 ASP A O 1
ATOM 715 N N . ASP A 1 95 ? -5.079 8.528 14.886 1.00 93.69 95 ASP A N 1
ATOM 716 C CA . ASP A 1 95 ? -5.393 7.166 15.291 1.00 93.69 95 ASP A CA 1
ATOM 717 C C . ASP A 1 95 ? -6.715 6.713 14.650 1.00 93.69 95 ASP A C 1
ATOM 719 O O . ASP A 1 95 ? -7.778 7.250 14.987 1.00 93.69 95 ASP A O 1
ATOM 723 N N . PRO A 1 96 ? -6.696 5.708 13.754 1.00 92.88 96 PRO A N 1
ATOM 724 C CA . PRO A 1 96 ? -7.911 5.235 13.105 1.00 92.88 96 PRO A CA 1
ATOM 725 C C . PRO A 1 96 ? -8.815 4.444 14.063 1.00 92.88 96 PRO A C 1
ATOM 727 O O . PRO A 1 96 ? -10.012 4.289 13.819 1.00 92.88 96 PRO A O 1
ATOM 730 N N . ILE A 1 97 ? -8.275 3.892 15.153 1.00 93.81 97 ILE A N 1
ATOM 731 C CA . ILE A 1 97 ? -9.018 2.965 16.010 1.00 93.81 97 ILE A CA 1
ATOM 732 C C . ILE A 1 97 ? -10.106 3.694 16.799 1.00 93.81 97 ILE A C 1
ATOM 734 O O . ILE A 1 97 ? -9.846 4.654 17.515 1.00 93.81 97 ILE A O 1
ATOM 738 N N . GLY A 1 98 ? -11.334 3.180 16.718 1.00 92.62 98 GLY A N 1
ATOM 739 C CA . GLY A 1 98 ? -12.485 3.717 17.438 1.00 92.62 98 GLY A CA 1
ATOM 740 C C . GLY A 1 98 ? -13.208 4.854 16.719 1.00 92.62 98 GLY A C 1
ATOM 741 O O . GLY A 1 98 ? -14.269 5.254 17.193 1.00 92.62 98 GLY A O 1
ATOM 742 N N . GLN A 1 99 ? -12.709 5.330 15.573 1.00 94.00 99 GLN A N 1
ATOM 743 C CA . GLN A 1 99 ? -13.431 6.294 14.741 1.00 94.00 99 GLN A CA 1
ATOM 744 C C . GLN A 1 99 ? -14.773 5.707 14.285 1.00 94.00 99 GLN A C 1
ATOM 746 O O . GLN A 1 99 ? -14.843 4.541 13.883 1.00 94.00 99 GLN A O 1
ATOM 751 N N . ILE A 1 100 ? -15.841 6.506 14.366 1.00 94.00 100 ILE A N 1
ATOM 752 C CA . ILE A 1 100 ? -17.208 6.095 14.027 1.00 94.00 100 ILE A CA 1
ATOM 753 C C . ILE A 1 100 ? -17.719 6.973 12.886 1.00 94.00 100 ILE A C 1
ATOM 755 O O . ILE A 1 100 ? -17.659 8.199 12.966 1.00 94.00 100 ILE A O 1
ATOM 759 N N . THR A 1 101 ? -18.255 6.356 11.834 1.00 93.19 101 THR A N 1
ATOM 760 C CA . THR A 1 101 ? -18.967 7.083 10.774 1.00 93.19 101 THR A CA 1
ATOM 761 C C . THR A 1 101 ? -20.199 7.786 11.350 1.00 93.19 101 THR A C 1
ATOM 763 O O . THR A 1 101 ? -2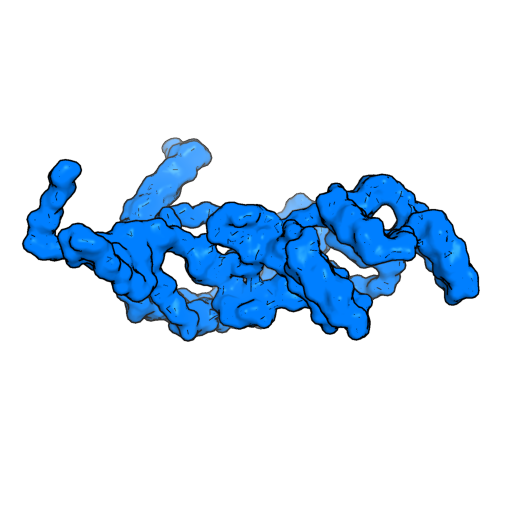0.831 7.220 12.243 1.00 93.19 101 THR A O 1
ATOM 766 N N . PRO A 1 102 ? -20.639 8.932 10.804 1.00 95.00 102 PRO A N 1
ATOM 767 C CA . PRO A 1 102 ? -21.848 9.605 11.274 1.00 95.00 102 PRO A CA 1
ATOM 768 C C . PRO A 1 102 ? -23.036 8.646 11.425 1.00 95.00 102 PRO A C 1
ATOM 770 O O . PRO A 1 102 ? -23.350 7.883 10.506 1.00 95.00 102 PRO A O 1
ATOM 773 N N . PHE A 1 103 ? -23.676 8.675 12.597 1.00 95.62 103 PHE A N 1
ATOM 774 C CA . PHE A 1 103 ? -24.839 7.839 12.870 1.00 95.62 103 PHE A CA 1
ATOM 775 C C . PHE A 1 103 ? -25.997 8.213 11.944 1.00 95.62 103 PHE A C 1
ATOM 777 O O . PHE A 1 103 ? -26.325 9.386 11.773 1.00 95.62 103 PHE A O 1
ATOM 784 N N . LYS A 1 104 ? -26.649 7.196 11.382 1.00 96.12 104 LYS A N 1
ATOM 785 C CA . LYS A 1 104 ? -27.878 7.337 10.602 1.00 96.12 104 LYS A CA 1
ATOM 786 C C . LYS A 1 104 ? -29.052 6.821 11.417 1.00 96.12 104 LYS A C 1
ATOM 788 O O . LYS A 1 104 ? -29.046 5.665 11.841 1.00 96.12 104 LYS A O 1
ATOM 793 N N . GLN A 1 105 ? -30.070 7.651 11.596 1.00 96.25 105 GLN A N 1
ATOM 794 C CA . GLN A 1 105 ? -31.319 7.217 12.209 1.00 96.25 105 GLN A CA 1
ATOM 795 C C . GLN A 1 105 ? -32.105 6.333 11.238 1.00 96.25 105 GLN A C 1
ATOM 797 O O . GLN A 1 105 ? -32.229 6.653 10.056 1.00 96.25 105 GLN A O 1
ATOM 802 N N . GLN A 1 106 ? -32.604 5.205 11.733 1.00 95.38 106 GLN A N 1
ATOM 803 C CA . GLN A 1 106 ? -33.462 4.293 10.982 1.00 95.38 106 GLN A CA 1
ATOM 804 C C . GLN A 1 106 ? -34.941 4.548 11.300 1.00 95.38 106 GLN A C 1
ATOM 806 O O . GLN A 1 106 ? -35.247 5.077 12.371 1.00 95.38 106 GLN A O 1
ATOM 811 N N . PRO A 1 107 ? -35.875 4.110 10.434 1.00 94.50 107 PRO A N 1
ATOM 812 C CA . PRO A 1 107 ? -37.310 4.215 10.704 1.00 94.50 107 PRO A CA 1
ATOM 813 C C . PRO A 1 107 ? -37.752 3.559 12.019 1.00 94.50 107 PRO A C 1
ATOM 815 O O . PRO A 1 107 ? -38.726 3.995 12.621 1.00 94.50 107 PRO A O 1
ATOM 818 N N . SER A 1 108 ? -37.029 2.537 12.488 1.00 92.00 108 SER A N 1
ATOM 819 C CA . SER A 1 108 ? -37.288 1.892 13.779 1.00 92.00 108 SER A CA 1
ATOM 820 C C . SER A 1 108 ? -36.925 2.753 14.994 1.00 92.00 108 SER A C 1
ATOM 822 O O . SER A 1 108 ? -37.304 2.391 16.099 1.00 92.00 108 SER A O 1
ATOM 824 N N . GLY A 1 109 ? -36.193 3.857 14.817 1.00 92.25 109 GLY A N 1
ATOM 825 C CA . GLY A 1 109 ? -35.699 4.719 15.896 1.00 92.25 109 GLY A CA 1
ATOM 826 C C . GLY A 1 109 ? -34.234 4.481 16.280 1.00 92.25 109 GLY A C 1
ATOM 827 O O . GLY A 1 109 ? -33.615 5.375 16.855 1.00 92.25 109 GLY A O 1
ATOM 828 N N . ILE A 1 110 ? -33.644 3.341 15.896 1.00 96.44 110 ILE A N 1
ATOM 829 C CA . ILE A 1 110 ? -32.231 3.044 16.183 1.00 96.44 110 ILE A CA 1
ATOM 830 C C . ILE A 1 110 ? -31.287 3.950 15.383 1.00 96.44 110 ILE A C 1
ATOM 832 O O . ILE A 1 110 ? -31.559 4.320 14.237 1.00 96.44 110 ILE A O 1
ATOM 836 N N . LEU A 1 111 ? -30.128 4.242 15.964 1.00 96.50 111 LEU A N 1
ATOM 837 C CA . LEU A 1 111 ? -29.010 4.908 15.309 1.00 96.50 111 LEU A CA 1
ATOM 838 C C . LEU A 1 111 ? -27.974 3.863 14.898 1.00 96.50 111 LEU A C 1
ATOM 840 O O . LEU A 1 111 ? -27.484 3.113 15.742 1.00 96.50 111 LEU A O 1
ATOM 844 N N . ILE A 1 112 ? -27.607 3.831 13.618 1.00 96.44 112 ILE A N 1
ATOM 845 C CA . ILE A 1 112 ? -26.591 2.913 13.091 1.00 96.44 112 ILE A CA 1
ATOM 846 C C . ILE A 1 112 ? -25.370 3.672 12.576 1.00 96.44 112 ILE A C 1
ATOM 848 O O . ILE A 1 112 ? -25.495 4.655 11.847 1.00 96.44 112 ILE A O 1
ATOM 852 N N . GLY A 1 113 ? -24.185 3.203 12.950 1.00 96.25 113 GLY A N 1
ATOM 853 C CA . GLY A 1 113 ? -22.902 3.679 12.443 1.00 96.25 113 GLY A CA 1
ATOM 854 C C . GLY A 1 113 ? -21.943 2.511 12.227 1.00 96.25 113 GLY A C 1
ATOM 855 O O . GLY A 1 113 ? -22.237 1.371 12.592 1.00 96.25 113 GLY A O 1
ATOM 856 N N . GLN A 1 114 ? -20.783 2.786 11.640 1.00 96.81 114 GLN A N 1
ATOM 857 C CA . GLN A 1 114 ? -19.685 1.836 11.524 1.00 96.81 114 GLN A CA 1
ATOM 858 C C . GLN A 1 114 ? -18.480 2.353 12.304 1.00 96.81 114 GLN A C 1
ATOM 860 O O . GLN A 1 114 ? -18.086 3.504 12.151 1.00 96.81 114 GLN A O 1
ATOM 865 N N . MET A 1 115 ? -17.916 1.502 13.156 1.00 95.81 115 MET A N 1
ATOM 866 C CA . MET A 1 115 ? -16.732 1.785 13.958 1.00 95.81 115 MET A CA 1
ATOM 867 C C . MET A 1 115 ? -15.525 1.056 13.384 1.00 95.81 115 MET A C 1
ATOM 869 O O . MET A 1 115 ? -15.591 -0.146 13.110 1.00 95.81 115 MET A O 1
ATOM 873 N N . ARG A 1 116 ? -14.404 1.765 13.298 1.00 95.69 116 ARG A N 1
ATOM 874 C CA . ARG A 1 116 ? -13.122 1.205 12.892 1.00 95.69 116 ARG A CA 1
ATOM 875 C C . ARG A 1 116 ? -12.449 0.462 14.046 1.00 95.69 116 ARG A C 1
ATOM 877 O O . ARG A 1 116 ? -12.326 0.974 15.159 1.00 95.69 116 ARG A O 1
ATOM 884 N N . VAL A 1 117 ? -12.034 -0.773 13.788 1.00 93.06 117 VAL A N 1
ATOM 885 C CA . VAL A 1 117 ? -11.423 -1.694 14.758 1.00 93.06 117 VAL A CA 1
ATOM 886 C C . VAL A 1 117 ? -10.159 -2.318 14.169 1.00 93.06 117 VAL A C 1
ATOM 888 O O . VAL A 1 117 ? -10.070 -2.453 12.952 1.00 93.06 117 VAL A O 1
ATOM 891 N N . PRO A 1 118 ? -9.165 -2.712 14.979 1.00 91.81 118 PRO A N 1
ATOM 892 C CA . PRO A 1 118 ? -7.964 -3.339 14.438 1.00 91.81 118 PRO A CA 1
ATOM 893 C C . PRO A 1 118 ? -8.300 -4.715 13.847 1.00 91.81 118 PRO A C 1
ATOM 895 O O . PRO A 1 118 ? -9.169 -5.411 14.377 1.00 91.81 118 PRO A O 1
ATOM 898 N N . LEU A 1 119 ? -7.583 -5.135 12.797 1.00 91.12 119 LEU A N 1
ATOM 899 C CA . LEU A 1 119 ? -7.726 -6.490 12.235 1.00 91.12 119 LEU A CA 1
ATOM 900 C C . LEU A 1 119 ? -7.448 -7.585 13.276 1.00 91.12 119 LEU A C 1
ATOM 902 O O . LEU A 1 119 ? -8.092 -8.632 13.278 1.00 91.12 119 LEU A O 1
ATOM 906 N N . GLY A 1 120 ? -6.506 -7.327 14.186 1.00 90.62 120 GLY A N 1
ATOM 907 C CA . GLY A 1 120 ? -6.145 -8.226 15.276 1.00 90.62 120 GLY A CA 1
ATOM 908 C C . GLY A 1 120 ? -4.653 -8.519 15.283 1.00 90.62 120 GLY A C 1
ATOM 909 O O . GLY A 1 120 ? -3.880 -7.739 15.832 1.00 90.62 120 GLY A O 1
ATOM 910 N N . VAL A 1 121 ? -4.258 -9.654 14.705 1.00 83.88 121 VAL A N 1
ATOM 911 C CA . VAL A 1 121 ? -2.856 -10.085 14.610 1.00 83.88 121 VAL A CA 1
ATOM 912 C C . VAL A 1 121 ? -2.414 -10.011 13.155 1.00 83.88 121 VAL A C 1
ATOM 914 O O . VAL A 1 121 ? -3.093 -10.549 12.285 1.00 83.88 121 VAL A O 1
ATOM 917 N N . ILE A 1 122 ? -1.273 -9.368 12.913 1.00 77.25 122 ILE A N 1
ATOM 918 C CA . ILE A 1 122 ? -0.665 -9.233 11.587 1.00 77.25 122 ILE A CA 1
ATOM 919 C C . ILE A 1 122 ? 0.642 -10.026 11.592 1.00 77.25 122 ILE A C 1
ATOM 921 O O . ILE A 1 122 ? 1.493 -9.810 12.455 1.00 77.25 122 ILE A O 1
ATOM 925 N N . GLY A 1 123 ? 0.785 -10.954 10.647 1.00 76.62 123 GLY A N 1
ATOM 926 C CA . GLY A 1 123 ? 2.050 -11.628 10.369 1.00 76.62 123 GLY A CA 1
ATOM 927 C C . GLY A 1 123 ? 2.798 -10.869 9.281 1.00 76.62 123 GLY A C 1
ATOM 928 O O . GLY A 1 123 ? 2.243 -10.651 8.210 1.00 76.62 123 GLY A O 1
ATOM 929 N N . ILE A 1 124 ? 4.036 -10.465 9.557 1.00 71.62 124 ILE A N 1
ATOM 930 C CA . ILE A 1 124 ? 4.898 -9.792 8.582 1.00 71.62 124 ILE A CA 1
ATOM 931 C C . ILE A 1 124 ? 6.030 -10.754 8.236 1.00 71.62 124 ILE A C 1
ATOM 933 O O . ILE A 1 124 ? 6.826 -11.110 9.104 1.00 71.62 124 ILE A O 1
ATOM 937 N N . ILE A 1 125 ? 6.081 -11.181 6.977 1.00 70.38 125 ILE A N 1
ATOM 938 C CA . ILE A 1 125 ? 7.168 -11.983 6.413 1.00 70.38 125 ILE A CA 1
ATOM 939 C C . ILE A 1 125 ? 7.851 -11.091 5.388 1.00 70.38 125 ILE A C 1
ATOM 941 O O . ILE A 1 125 ? 7.194 -10.574 4.490 1.00 70.38 125 ILE A O 1
ATOM 945 N N . TYR A 1 126 ? 9.148 -10.871 5.551 1.00 63.31 126 TYR A N 1
ATOM 946 C CA . TYR A 1 126 ? 9.925 -10.033 4.652 1.00 63.31 126 TYR A CA 1
ATOM 947 C C . TYR A 1 126 ? 11.272 -10.684 4.369 1.00 63.31 126 TYR A C 1
ATOM 949 O O . TYR A 1 126 ? 11.822 -11.408 5.200 1.00 63.31 126 TYR A O 1
ATOM 957 N N . GLU A 1 127 ? 11.805 -10.381 3.196 1.00 60.88 127 GLU A N 1
ATOM 958 C CA . GLU A 1 127 ? 13.182 -10.663 2.812 1.00 60.88 127 GLU A CA 1
ATOM 959 C C . GLU A 1 127 ? 13.979 -9.356 2.704 1.00 60.88 127 GLU A C 1
ATOM 961 O O . GLU A 1 127 ? 13.462 -8.265 2.973 1.00 60.88 127 GLU A O 1
ATOM 966 N N . SER A 1 128 ? 15.267 -9.443 2.371 1.00 53.19 128 SER A N 1
ATOM 967 C CA . SER A 1 128 ? 16.101 -8.251 2.218 1.00 53.19 128 SER A CA 1
ATOM 968 C C . SER A 1 128 ? 15.559 -7.367 1.083 1.00 53.19 128 SER A C 1
ATOM 970 O O . SER A 1 128 ? 15.462 -7.803 -0.059 1.00 53.19 128 SER A O 1
ATOM 972 N N . ARG A 1 129 ? 15.177 -6.124 1.413 1.00 52.31 129 ARG A N 1
ATOM 973 C CA . ARG A 1 129 ? 14.437 -5.190 0.538 1.00 52.31 129 ARG A CA 1
ATOM 974 C C . ARG A 1 129 ? 15.261 -4.740 -0.675 1.00 52.31 129 ARG A C 1
ATOM 976 O O . ARG A 1 129 ? 16.224 -4.003 -0.459 1.00 52.31 129 ARG A O 1
ATOM 983 N N . PRO A 1 130 ? 14.941 -5.142 -1.921 1.00 37.72 130 PRO A N 1
ATOM 984 C CA . PRO A 1 130 ? 15.731 -4.815 -3.109 1.00 37.72 130 PRO A CA 1
ATOM 985 C C . PRO A 1 130 ? 15.625 -3.352 -3.501 1.00 37.72 130 PRO A C 1
ATOM 987 O O . PRO A 1 130 ? 14.688 -2.952 -4.173 1.00 37.72 130 PRO A O 1
ATOM 990 N N . ASN A 1 131 ? 16.633 -2.565 -3.124 1.00 37.69 131 ASN A N 1
ATOM 991 C CA . ASN A 1 131 ? 16.860 -1.245 -3.694 1.00 37.69 131 ASN A CA 1
ATOM 992 C C . ASN A 1 131 ? 18.277 -1.171 -4.267 1.00 37.69 131 ASN A C 1
ATOM 994 O O . ASN A 1 131 ? 19.222 -1.423 -3.529 1.00 37.69 131 ASN A O 1
ATOM 998 N N . VAL A 1 132 ? 18.376 -0.812 -5.557 1.00 45.31 132 VAL A N 1
ATOM 999 C CA . VAL A 1 132 ? 19.392 0.022 -6.247 1.00 45.31 132 VAL A CA 1
ATOM 1000 C C . VAL A 1 132 ? 19.483 -0.414 -7.721 1.00 45.31 132 VAL A C 1
ATOM 1002 O O . VAL A 1 132 ? 19.777 -1.567 -8.010 1.00 45.31 132 VAL A O 1
ATOM 1005 N N . TYR A 1 133 ? 19.321 0.532 -8.656 1.00 39.09 133 TYR A N 1
ATOM 1006 C CA . TYR A 1 133 ? 19.860 0.414 -10.020 1.00 39.09 133 TYR A CA 1
ATOM 1007 C C . TYR A 1 133 ? 20.676 1.671 -10.322 1.00 39.09 133 TYR A C 1
ATOM 1009 O O . TYR A 1 133 ? 20.108 2.722 -10.636 1.00 39.09 133 TYR A O 1
ATOM 1017 N N . GLN A 1 134 ? 22.000 1.572 -10.184 1.00 35.03 134 GLN A N 1
ATOM 1018 C CA . GLN A 1 134 ? 22.944 2.598 -10.621 1.00 35.03 134 GLN A CA 1
ATOM 1019 C C . GLN A 1 134 ? 23.631 2.167 -11.920 1.00 35.03 134 GLN A C 1
ATOM 1021 O O . GLN A 1 134 ? 24.000 1.009 -12.091 1.00 35.03 134 GLN A O 1
ATOM 1026 N N . ASP A 1 135 ? 23.752 3.164 -12.797 1.00 39.66 135 ASP A N 1
ATOM 1027 C CA . ASP A 1 135 ? 24.522 3.238 -14.041 1.00 39.66 135 ASP A CA 1
ATOM 1028 C C . ASP A 1 135 ? 23.890 2.560 -15.277 1.00 39.66 135 ASP A C 1
ATOM 1030 O O . ASP A 1 135 ? 24.175 1.438 -15.684 1.00 39.66 135 ASP A O 1
ATOM 1034 N N . LYS A 1 136 ? 22.956 3.314 -15.877 1.00 57.25 136 LYS A N 1
ATOM 1035 C CA . LYS A 1 136 ? 21.935 2.914 -16.862 1.00 57.25 136 LYS A CA 1
ATOM 1036 C C . LYS A 1 136 ? 22.436 2.663 -18.298 1.00 57.25 136 LYS A C 1
ATOM 1038 O O . LYS A 1 136 ? 22.031 3.353 -19.232 1.00 57.25 136 LYS A O 1
ATOM 1043 N N . GLY A 1 137 ? 23.200 1.591 -18.494 1.00 63.34 137 GLY A N 1
ATOM 1044 C CA . GLY A 1 137 ? 23.249 0.858 -19.768 1.00 63.34 137 GLY A CA 1
ATOM 1045 C C . GLY A 1 137 ? 21.978 0.025 -19.979 1.00 63.34 137 GLY A C 1
ATOM 1046 O O . GLY A 1 137 ? 22.035 -1.195 -19.892 1.00 63.34 137 GLY A O 1
ATOM 1047 N N . VAL A 1 138 ? 20.826 0.683 -20.162 1.00 78.50 138 VAL A N 1
ATOM 1048 C CA . VAL A 1 138 ? 19.513 0.011 -20.211 1.00 78.50 138 VAL A CA 1
ATOM 1049 C C . VAL A 1 138 ? 19.377 -0.837 -21.475 1.00 78.50 138 VAL A C 1
ATOM 1051 O O . VAL A 1 138 ? 19.487 -0.312 -22.582 1.00 78.50 138 VAL A O 1
ATOM 1054 N N . GLU A 1 139 ? 19.086 -2.125 -21.309 1.00 86.69 139 GLU A N 1
ATOM 1055 C CA . GLU A 1 139 ? 18.733 -3.018 -22.414 1.00 86.69 139 GLU A CA 1
ATOM 1056 C C . GLU A 1 139 ? 17.301 -2.723 -22.879 1.00 86.69 139 GLU A C 1
ATOM 1058 O O . GLU A 1 139 ? 16.368 -2.699 -22.073 1.00 86.69 139 GLU A O 1
ATOM 1063 N N . LEU A 1 140 ? 17.124 -2.493 -24.183 1.00 85.38 140 LEU A N 1
ATOM 1064 C CA . LEU A 1 140 ? 15.817 -2.244 -24.787 1.00 85.38 140 LEU A CA 1
ATOM 1065 C C . LEU A 1 140 ? 15.334 -3.508 -25.497 1.00 85.38 140 LEU A C 1
ATOM 1067 O O . LEU A 1 140 ? 15.907 -3.898 -26.516 1.00 85.38 140 LEU A O 1
ATOM 1071 N N . ARG A 1 141 ? 14.266 -4.115 -24.974 1.00 92.00 141 ARG A N 1
ATOM 1072 C CA . ARG A 1 141 ? 13.546 -5.225 -25.610 1.00 92.00 141 ARG A CA 1
ATOM 1073 C C . ARG A 1 141 ? 12.372 -4.661 -26.392 1.00 92.00 141 ARG A C 1
ATOM 1075 O O . ARG A 1 141 ? 11.525 -3.981 -25.821 1.00 92.00 141 ARG A O 1
ATOM 1082 N N . VAL A 1 142 ? 12.339 -4.867 -27.701 1.00 90.81 142 VAL A N 1
ATOM 1083 C CA . VAL A 1 142 ? 11.437 -4.128 -28.592 1.00 90.81 142 VAL A CA 1
ATOM 1084 C C . VAL A 1 142 ? 10.674 -5.053 -29.528 1.00 90.81 142 VAL A C 1
ATOM 1086 O O . VAL A 1 142 ? 11.206 -6.059 -29.995 1.00 90.81 142 VAL A O 1
ATOM 1089 N N . ASP A 1 143 ? 9.424 -4.704 -29.824 1.00 94.06 143 ASP A N 1
ATOM 1090 C CA . ASP A 1 143 ? 8.654 -5.383 -30.867 1.00 94.06 143 ASP A CA 1
ATOM 1091 C C . ASP A 1 143 ? 9.139 -4.971 -32.281 1.00 94.06 143 ASP A C 1
ATOM 1093 O O . ASP A 1 143 ? 9.808 -3.940 -32.432 1.00 94.06 143 ASP A O 1
ATOM 1097 N N . PRO A 1 144 ? 8.790 -5.715 -33.351 1.00 95.31 144 PRO A N 1
ATOM 1098 C CA . PRO A 1 144 ? 9.275 -5.431 -34.706 1.00 95.31 144 PRO A CA 1
ATOM 1099 C C . PRO A 1 144 ? 8.979 -4.008 -35.212 1.00 95.31 144 PRO A C 1
ATOM 1101 O O . PRO A 1 144 ? 9.802 -3.414 -35.922 1.00 95.31 144 PRO A O 1
ATOM 1104 N N . LYS A 1 145 ? 7.823 -3.431 -34.842 1.00 92.81 145 LYS A N 1
ATOM 1105 C CA . LYS A 1 145 ? 7.473 -2.052 -35.221 1.00 92.81 145 LYS A CA 1
ATOM 1106 C C . LYS A 1 145 ? 8.364 -1.051 -34.491 1.00 92.81 145 LYS A C 1
ATOM 1108 O O . LYS A 1 145 ? 8.918 -0.152 -35.129 1.00 92.81 145 LYS A O 1
ATOM 1113 N N . THR A 1 146 ? 8.551 -1.227 -33.180 1.00 88.19 146 THR A N 1
ATOM 1114 C CA . THR A 1 146 ? 9.445 -0.378 -32.380 1.00 88.19 146 THR A CA 1
ATOM 1115 C C . THR A 1 146 ? 10.885 -0.466 -32.866 1.00 88.19 146 THR A C 1
ATOM 1117 O O . THR A 1 146 ? 11.528 0.572 -33.015 1.00 88.19 146 THR A O 1
ATOM 1120 N N . ARG A 1 147 ? 11.384 -1.671 -33.173 1.00 89.44 147 ARG A N 1
ATOM 1121 C CA . ARG A 1 147 ? 12.732 -1.875 -33.724 1.00 89.44 147 ARG A CA 1
ATOM 1122 C C . ARG A 1 147 ? 12.960 -1.012 -34.958 1.00 89.44 147 ARG A C 1
ATOM 1124 O O . ARG A 1 147 ? 13.877 -0.196 -34.972 1.00 89.44 147 ARG A O 1
ATOM 1131 N N . SER A 1 148 ? 12.075 -1.139 -35.946 1.00 91.75 148 SER A N 1
ATOM 1132 C CA . SER A 1 148 ? 12.168 -0.401 -37.211 1.00 91.75 148 SER A CA 1
ATOM 1133 C C . SER A 1 148 ? 12.201 1.117 -36.984 1.00 91.75 148 SER A C 1
ATOM 1135 O O . SER A 1 148 ? 12.987 1.837 -37.605 1.00 91.75 148 SER A O 1
ATOM 1137 N N . LEU A 1 149 ? 11.374 1.616 -36.057 1.00 85.00 149 LEU A N 1
ATOM 1138 C CA . LEU A 1 149 ? 11.341 3.032 -35.699 1.00 85.00 149 LEU A CA 1
ATOM 1139 C C . LEU A 1 149 ? 12.641 3.485 -35.017 1.00 85.00 149 LEU A C 1
ATOM 1141 O O . LEU A 1 149 ? 13.203 4.511 -35.403 1.00 85.00 149 LEU A O 1
ATOM 1145 N N . LEU A 1 150 ? 13.120 2.752 -34.013 1.00 81.50 150 LEU A N 1
ATOM 1146 C CA . LEU A 1 150 ? 14.305 3.122 -33.238 1.00 81.50 150 LEU A CA 1
ATOM 1147 C C . LEU A 1 150 ? 15.594 3.026 -34.067 1.00 81.50 150 LEU A C 1
ATOM 1149 O O . LEU A 1 150 ? 16.430 3.928 -33.992 1.00 81.50 150 LEU A O 1
ATOM 1153 N N . GLU A 1 151 ? 15.729 2.014 -34.925 1.00 88.38 151 GLU A N 1
ATOM 1154 C CA . GLU A 1 151 ? 16.857 1.892 -35.861 1.00 88.38 151 GLU A CA 1
ATOM 1155 C C . GLU A 1 151 ? 16.895 3.079 -36.839 1.00 88.38 151 GLU A C 1
ATOM 1157 O O . GLU A 1 151 ? 17.958 3.660 -37.067 1.00 88.38 151 GLU A O 1
ATOM 1162 N N . SER A 1 152 ? 15.735 3.554 -37.320 1.00 86.94 152 SER A N 1
ATOM 1163 C CA . SER A 1 152 ? 15.658 4.774 -38.147 1.00 86.94 152 SER A CA 1
ATOM 1164 C C . SER A 1 152 ? 16.144 6.041 -37.421 1.00 86.94 152 SER A C 1
ATOM 1166 O O . SER A 1 152 ? 16.522 7.030 -38.053 1.00 86.94 152 SER A O 1
ATOM 1168 N N . LYS A 1 153 ? 16.142 6.017 -36.083 1.00 84.25 153 LYS A N 1
ATOM 1169 C CA . LYS A 1 153 ? 16.619 7.085 -35.193 1.00 84.25 153 LYS A CA 1
ATOM 1170 C C . LYS A 1 153 ? 18.034 6.832 -34.663 1.00 84.25 153 LYS A C 1
ATOM 1172 O O . LYS A 1 153 ? 18.451 7.527 -33.745 1.00 84.25 153 LYS A O 1
ATOM 1177 N N . GLN A 1 154 ? 18.771 5.894 -35.265 1.00 88.06 154 GLN A N 1
ATOM 1178 C CA . GLN A 1 154 ? 20.162 5.556 -34.934 1.00 88.06 154 GLN A CA 1
ATOM 1179 C C . GLN A 1 154 ? 20.351 4.938 -33.537 1.00 88.06 154 GLN A C 1
ATOM 1181 O O . GLN A 1 154 ? 21.452 4.973 -32.985 1.00 88.06 154 GLN A O 1
ATOM 1186 N N . PHE A 1 155 ? 19.304 4.335 -32.964 1.00 75.56 155 PHE A N 1
ATOM 1187 C CA . PHE A 1 155 ? 19.465 3.475 -31.791 1.00 75.56 155 PHE A CA 1
ATOM 1188 C C . PHE A 1 155 ? 20.114 2.147 -32.203 1.00 75.56 155 PHE A C 1
ATOM 1190 O O . PHE A 1 155 ? 19.853 1.618 -33.281 1.00 75.56 155 PHE A O 1
ATOM 1197 N N . SER A 1 156 ? 20.963 1.609 -31.330 1.00 83.06 156 SER A N 1
ATOM 1198 C CA . SER A 1 156 ? 21.678 0.341 -31.518 1.00 83.06 156 SER A CA 1
ATOM 1199 C C . SER A 1 156 ? 21.536 -0.540 -30.272 1.00 83.06 156 SER A C 1
ATOM 1201 O O . SER A 1 156 ? 21.032 -0.076 -29.250 1.00 83.06 156 SER A O 1
ATOM 1203 N N . ASN A 1 157 ? 21.960 -1.807 -30.355 1.00 86.00 157 ASN A N 1
ATOM 1204 C CA . ASN A 1 157 ? 21.869 -2.801 -29.270 1.00 86.00 157 ASN A CA 1
ATOM 1205 C C . ASN A 1 157 ? 20.430 -3.108 -28.803 1.00 86.00 157 ASN A C 1
ATOM 1207 O O . ASN A 1 157 ? 20.182 -3.313 -27.618 1.00 86.00 157 ASN A O 1
ATOM 1211 N N . LEU A 1 158 ? 19.478 -3.137 -29.740 1.00 87.44 158 LEU A N 1
ATOM 1212 C CA . LEU A 1 158 ? 18.092 -3.519 -29.468 1.00 87.44 158 LEU A CA 1
ATOM 1213 C C . LEU A 1 158 ? 17.953 -5.047 -29.438 1.00 87.44 158 LEU A C 1
ATOM 1215 O O . LEU A 1 158 ? 18.419 -5.731 -30.356 1.00 87.44 158 LEU A O 1
ATOM 1219 N N . VAL A 1 159 ? 17.260 -5.569 -28.432 1.00 94.25 159 VAL A N 1
ATOM 1220 C CA . VAL A 1 159 ? 16.928 -6.991 -28.269 1.00 94.25 159 VAL A CA 1
ATOM 1221 C C . VAL A 1 159 ? 15.480 -7.213 -28.710 1.00 94.25 159 VAL A C 1
ATOM 1223 O O . VAL A 1 159 ? 14.633 -6.350 -28.497 1.00 94.25 159 VAL A O 1
ATOM 1226 N N . ASP A 1 160 ? 15.181 -8.335 -29.364 1.00 96.44 160 ASP A N 1
ATOM 1227 C CA . ASP A 1 160 ? 13.796 -8.658 -29.728 1.00 96.44 160 ASP A CA 1
ATOM 1228 C C . ASP A 1 160 ? 13.003 -9.051 -28.481 1.00 96.44 160 ASP A C 1
ATOM 1230 O O . ASP A 1 160 ? 13.422 -9.936 -27.734 1.00 96.44 160 ASP A O 1
ATOM 1234 N N . ALA A 1 161 ? 11.864 -8.393 -28.260 1.00 94.62 161 ALA A N 1
ATOM 1235 C CA . ALA A 1 161 ? 10.942 -8.782 -27.202 1.00 94.62 161 ALA A CA 1
ATOM 1236 C C . ALA A 1 161 ? 10.224 -10.094 -27.558 1.00 94.62 161 ALA A C 1
ATOM 1238 O O . ALA A 1 161 ? 9.769 -10.303 -28.686 1.00 94.62 161 ALA A O 1
ATOM 1239 N N . THR A 1 162 ? 10.094 -10.962 -26.566 1.00 96.19 162 THR A N 1
ATOM 1240 C CA . THR A 1 162 ? 9.326 -12.207 -26.575 1.00 96.19 162 THR A CA 1
ATOM 1241 C C . THR A 1 162 ? 7.987 -12.016 -25.857 1.00 96.19 162 THR A C 1
ATOM 1243 O O . THR A 1 162 ? 7.767 -11.011 -25.190 1.00 96.19 162 THR A O 1
ATOM 1246 N N . GLU A 1 163 ? 7.068 -12.978 -25.957 1.00 95.44 163 GLU A N 1
ATOM 1247 C CA . GLU A 1 163 ? 5.790 -12.890 -25.226 1.00 95.44 163 GLU A CA 1
ATOM 1248 C C . GLU A 1 163 ? 5.956 -12.873 -23.699 1.00 95.44 163 GLU A C 1
ATOM 1250 O O . GLU A 1 163 ? 5.165 -12.247 -22.994 1.00 95.44 163 GLU A O 1
ATOM 1255 N N . GLU A 1 164 ? 6.996 -13.531 -23.184 1.00 94.56 164 GLU A N 1
ATOM 1256 C CA . GLU A 1 164 ? 7.275 -13.570 -21.746 1.00 94.56 164 GLU A CA 1
ATOM 1257 C C . GLU A 1 164 ? 7.745 -12.207 -21.222 1.00 94.56 164 GLU A C 1
ATOM 1259 O O . GLU A 1 164 ? 7.450 -11.828 -20.086 1.00 94.56 164 GLU A O 1
ATOM 1264 N N . ASP A 1 165 ? 8.414 -11.422 -22.069 1.00 93.38 165 ASP A N 1
ATOM 1265 C CA . ASP A 1 165 ? 8.930 -10.100 -21.716 1.00 93.38 165 ASP A CA 1
ATOM 1266 C C . ASP A 1 165 ? 7.818 -9.124 -21.311 1.00 93.38 165 ASP A C 1
ATOM 1268 O O . ASP A 1 165 ? 8.034 -8.267 -20.453 1.00 93.38 165 ASP A O 1
ATOM 1272 N N . TRP A 1 166 ? 6.608 -9.282 -21.858 1.00 94.44 166 TRP A N 1
ATOM 1273 C CA . TRP A 1 166 ? 5.452 -8.458 -21.494 1.00 94.44 166 TRP A CA 1
ATOM 1274 C C . TRP A 1 166 ? 4.927 -8.754 -20.083 1.00 94.44 166 TRP A C 1
ATOM 1276 O O . TRP A 1 166 ? 4.303 -7.890 -19.475 1.00 94.44 166 TRP A O 1
ATOM 1286 N N . ARG A 1 167 ? 5.183 -9.956 -19.545 1.00 93.75 167 ARG A N 1
ATOM 1287 C CA . ARG A 1 167 ? 4.775 -10.378 -18.187 1.00 93.75 167 ARG A CA 1
ATOM 1288 C C . ARG A 1 167 ? 5.890 -10.251 -17.154 1.00 93.75 167 ARG A C 1
ATOM 1290 O O . ARG A 1 167 ? 5.637 -10.409 -15.962 1.00 93.75 167 ARG A O 1
ATOM 1297 N N . THR A 1 168 ? 7.116 -10.008 -17.605 1.00 90.25 168 THR A N 1
ATOM 1298 C CA . THR A 1 168 ? 8.305 -10.088 -16.761 1.00 90.25 168 THR A CA 1
ATOM 1299 C C . THR A 1 168 ? 8.535 -8.789 -15.998 1.00 90.25 168 THR A C 1
ATOM 1301 O O . THR A 1 168 ? 8.758 -7.728 -16.579 1.00 90.25 168 THR A O 1
ATOM 1304 N N . GLU A 1 169 ? 8.579 -8.884 -14.670 1.00 87.00 169 GLU A N 1
ATOM 1305 C CA . GLU A 1 169 ? 9.147 -7.836 -13.828 1.00 87.00 169 GLU A CA 1
ATOM 1306 C C . GLU A 1 169 ? 10.665 -8.037 -13.729 1.00 87.00 169 GLU A C 1
ATOM 1308 O O . GLU A 1 169 ? 11.151 -8.926 -13.034 1.00 87.00 169 GLU A O 1
ATOM 1313 N N . TYR A 1 170 ? 11.431 -7.224 -14.459 1.00 82.38 170 TYR A N 1
ATOM 1314 C CA . TYR A 1 170 ? 12.871 -7.452 -14.608 1.00 82.38 170 TYR A CA 1
ATOM 1315 C C . TYR A 1 170 ? 13.684 -7.206 -13.348 1.00 82.38 170 TYR A C 1
ATOM 1317 O O . TYR A 1 170 ? 14.730 -7.830 -13.190 1.00 82.38 170 TYR A O 1
ATOM 1325 N N . LEU A 1 171 ? 13.262 -6.242 -12.515 1.00 79.38 171 LEU A N 1
ATOM 1326 C CA . LEU A 1 171 ? 14.069 -5.739 -11.398 1.00 79.38 171 LEU A CA 1
ATOM 1327 C C . LEU A 1 171 ? 15.543 -5.553 -11.833 1.00 79.38 171 LEU A C 1
ATOM 1329 O O . LEU A 1 171 ? 16.486 -6.045 -11.216 1.00 79.38 171 LEU A O 1
ATOM 1333 N N . ALA A 1 172 ? 15.725 -4.877 -12.970 1.00 78.38 172 ALA A N 1
ATOM 1334 C CA . ALA A 1 172 ? 17.003 -4.660 -13.639 1.00 78.38 172 ALA A CA 1
ATOM 1335 C C . ALA A 1 172 ? 16.881 -3.456 -14.592 1.00 78.38 172 ALA A C 1
ATOM 1337 O O . ALA A 1 172 ? 15.760 -3.037 -14.902 1.00 78.38 172 ALA A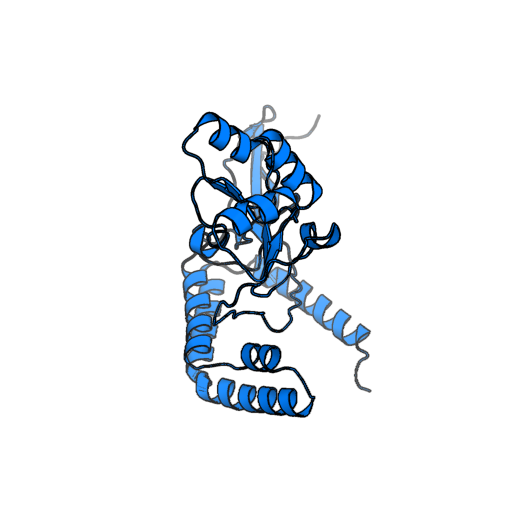 O 1
ATOM 1338 N N . PRO A 1 173 ? 17.990 -2.883 -15.099 1.00 80.88 173 PRO A N 1
ATOM 1339 C CA . PRO A 1 173 ? 17.956 -1.873 -16.157 1.00 80.88 173 PRO A CA 1
ATOM 1340 C C . PRO A 1 173 ? 17.582 -2.502 -17.517 1.00 80.88 173 PRO A C 1
ATOM 1342 O O . PRO A 1 173 ? 18.353 -2.452 -18.468 1.00 80.88 173 PRO A O 1
ATOM 1345 N N . ILE A 1 174 ? 16.394 -3.097 -17.609 1.00 86.56 174 ILE A N 1
ATOM 1346 C CA . ILE A 1 174 ? 15.810 -3.683 -18.819 1.00 86.56 174 ILE A CA 1
ATOM 1347 C C . ILE A 1 174 ? 14.435 -3.042 -19.013 1.00 86.56 174 ILE A C 1
ATOM 1349 O O . ILE A 1 174 ? 13.672 -2.899 -18.057 1.00 86.56 174 ILE A O 1
ATOM 1353 N N . LEU A 1 175 ? 14.125 -2.629 -20.241 1.00 84.12 175 LEU A N 1
ATOM 1354 C CA . LEU A 1 175 ? 12.849 -2.013 -20.592 1.00 84.12 175 LEU A CA 1
ATOM 1355 C C . LEU A 1 175 ? 12.265 -2.681 -21.835 1.00 84.12 175 LEU A C 1
ATOM 1357 O O . LEU A 1 175 ? 12.904 -2.707 -22.886 1.00 84.12 175 LEU A O 1
ATOM 1361 N N . SER A 1 176 ? 11.029 -3.162 -21.719 1.00 91.31 176 SER A N 1
ATOM 1362 C CA . SER A 1 176 ? 10.238 -3.612 -22.865 1.00 91.31 176 SER A CA 1
ATOM 1363 C C . SER A 1 176 ? 9.465 -2.444 -23.481 1.00 91.31 176 SER A C 1
ATOM 1365 O O . SER A 1 176 ? 8.839 -1.669 -22.759 1.00 91.31 176 SER A O 1
ATOM 1367 N N . ILE A 1 177 ? 9.513 -2.297 -24.807 1.00 88.31 177 ILE A N 1
ATOM 1368 C CA . ILE A 1 177 ? 8.837 -1.227 -25.553 1.00 88.31 177 ILE A CA 1
ATOM 1369 C C . ILE A 1 177 ? 8.007 -1.846 -26.679 1.00 88.31 177 ILE A C 1
ATOM 1371 O O . ILE A 1 177 ? 8.519 -2.599 -27.510 1.00 88.31 177 ILE A O 1
ATOM 1375 N N . LYS A 1 178 ? 6.728 -1.474 -26.722 1.00 91.12 178 LYS A N 1
ATOM 1376 C CA . LYS A 1 178 ? 5.772 -1.883 -27.748 1.00 91.12 178 LYS A CA 1
ATOM 1377 C C . LYS A 1 178 ? 5.111 -0.654 -28.363 1.00 91.12 178 LYS A C 1
ATOM 1379 O O . LYS A 1 178 ? 4.652 0.227 -27.635 1.00 91.12 178 LYS A O 1
ATOM 1384 N N . ILE A 1 179 ? 5.014 -0.615 -29.690 1.00 90.62 179 ILE A N 1
ATOM 1385 C CA . ILE A 1 179 ? 4.099 0.302 -30.381 1.00 90.62 179 ILE A CA 1
ATOM 1386 C C . ILE A 1 179 ? 2.710 -0.336 -30.417 1.00 90.62 179 ILE A C 1
ATOM 1388 O O . ILE A 1 179 ? 2.554 -1.478 -30.847 1.00 90.62 179 ILE A O 1
ATOM 1392 N N . VAL A 1 180 ? 1.714 0.437 -29.996 1.00 92.56 180 VAL A N 1
ATOM 1393 C CA . VAL A 1 180 ? 0.286 0.127 -30.115 1.00 92.56 180 VAL A CA 1
ATOM 1394 C C . VAL A 1 180 ? -0.347 1.073 -31.134 1.00 92.56 180 VAL A C 1
ATOM 1396 O O . VAL A 1 180 ? 0.089 2.217 -31.281 1.00 92.56 180 VAL A O 1
ATOM 1399 N N . GLU A 1 181 ? -1.356 0.604 -31.858 1.00 93.00 181 GLU A N 1
ATOM 1400 C CA . GLU A 1 181 ? -2.017 1.350 -32.932 1.00 93.00 181 GLU A CA 1
ATOM 1401 C C . GLU A 1 181 ? -2.863 2.508 -32.401 1.00 93.00 181 GLU A C 1
ATOM 1403 O O . GLU A 1 181 ? -2.998 3.545 -33.052 1.00 93.00 181 GLU A O 1
ATOM 1408 N N . ASN A 1 182 ? -3.472 2.332 -31.228 1.00 92.12 182 ASN A N 1
ATOM 1409 C CA . ASN A 1 182 ? -4.399 3.301 -30.661 1.00 92.12 182 ASN A CA 1
ATOM 1410 C C . ASN A 1 182 ? -4.522 3.167 -29.135 1.00 92.12 182 ASN A C 1
ATOM 1412 O O . ASN A 1 182 ? -3.868 2.346 -28.494 1.00 92.12 182 ASN A O 1
ATOM 1416 N N . PHE A 1 183 ? -5.360 4.031 -28.561 1.00 92.75 183 PHE A N 1
ATOM 1417 C CA . PHE A 1 183 ? -5.632 4.081 -27.129 1.00 92.75 183 PHE A CA 1
ATOM 1418 C C . PHE A 1 183 ? -6.222 2.771 -26.592 1.00 92.75 183 PHE A C 1
ATOM 1420 O O . PHE A 1 183 ? -5.796 2.316 -25.536 1.00 92.75 183 PHE A O 1
ATOM 1427 N N . ASP A 1 184 ? -7.165 2.162 -27.311 1.00 95.12 184 ASP A N 1
ATOM 1428 C CA . ASP A 1 184 ? -7.861 0.963 -26.838 1.00 95.12 184 ASP A CA 1
ATOM 1429 C C . ASP A 1 184 ? -6.907 -0.243 -26.791 1.00 95.12 184 ASP A C 1
ATOM 1431 O O . ASP A 1 184 ? -6.874 -0.952 -25.791 1.00 95.12 184 ASP A O 1
ATOM 1435 N N . GLU A 1 185 ? -6.018 -0.400 -27.782 1.00 95.31 185 GLU A N 1
ATOM 1436 C CA . GLU A 1 185 ? -4.968 -1.434 -27.738 1.00 95.31 185 GLU A CA 1
ATOM 1437 C C . GLU A 1 185 ? -4.009 -1.231 -26.550 1.00 95.31 185 GLU A C 1
ATOM 1439 O O . GLU A 1 185 ? -3.539 -2.203 -25.958 1.00 95.31 185 GLU A O 1
ATOM 1444 N N . ALA A 1 186 ? -3.729 0.020 -26.163 1.00 92.94 186 ALA A N 1
ATOM 1445 C CA . ALA A 1 186 ? -2.917 0.301 -24.981 1.00 92.94 186 ALA A CA 1
ATOM 1446 C C . ALA A 1 186 ? -3.595 -0.199 -23.694 1.00 92.94 186 ALA A C 1
ATOM 1448 O O . ALA A 1 186 ? -2.935 -0.809 -22.850 1.00 92.94 186 ALA A O 1
ATOM 1449 N N . ILE A 1 187 ? -4.905 0.040 -23.557 1.00 95.69 187 ILE A N 1
ATOM 1450 C CA . ILE A 1 187 ? -5.706 -0.440 -22.423 1.00 95.69 187 ILE A CA 1
ATOM 1451 C C . ILE A 1 187 ? -5.734 -1.970 -22.406 1.00 95.69 187 ILE A C 1
ATOM 1453 O O . ILE A 1 187 ? -5.433 -2.562 -21.372 1.00 95.69 187 ILE A O 1
ATOM 1457 N N . ASP A 1 188 ? -6.008 -2.609 -2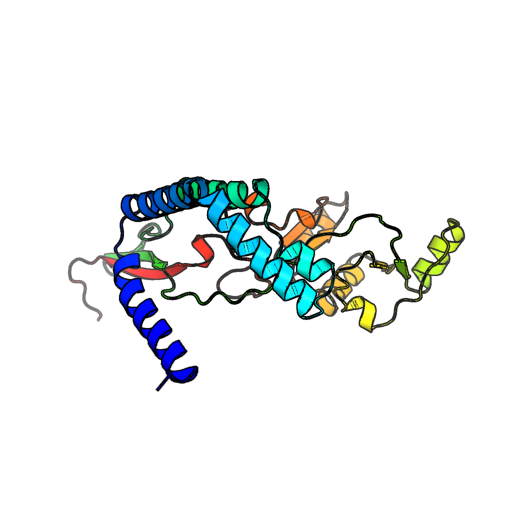3.546 1.00 96.50 188 ASP A N 1
ATOM 1458 C CA . ASP A 1 188 ? -6.052 -4.071 -23.663 1.00 96.50 188 ASP A CA 1
ATOM 1459 C C . ASP A 1 188 ? -4.701 -4.715 -23.315 1.00 96.50 188 ASP A C 1
ATOM 1461 O O . ASP A 1 188 ? -4.646 -5.755 -22.656 1.00 96.50 188 ASP A O 1
ATOM 1465 N N . HIS A 1 189 ? -3.591 -4.081 -23.708 1.00 95.75 189 HIS A N 1
ATOM 1466 C CA . HIS A 1 189 ? -2.251 -4.555 -23.373 1.00 95.75 189 HIS A CA 1
ATOM 1467 C C . HIS A 1 189 ? -1.982 -4.485 -21.862 1.00 95.75 189 HIS A C 1
ATOM 1469 O O . HIS A 1 189 ? -1.522 -5.466 -21.274 1.00 95.75 189 HIS A O 1
ATOM 1475 N N . ILE A 1 190 ? -2.313 -3.361 -21.215 1.00 94.44 190 ILE A N 1
ATOM 1476 C CA . ILE A 1 190 ? -2.205 -3.220 -19.754 1.00 94.44 190 ILE A CA 1
ATOM 1477 C C . ILE A 1 190 ? -3.108 -4.241 -19.054 1.00 94.44 190 ILE A C 1
ATOM 1479 O O . ILE A 1 190 ? -2.700 -4.867 -18.074 1.00 94.44 190 ILE A O 1
ATOM 1483 N N . GLU A 1 191 ? -4.321 -4.454 -19.567 1.00 93.94 191 GLU A N 1
ATOM 1484 C CA . GLU A 1 191 ? -5.273 -5.387 -18.975 1.00 93.94 191 GLU A CA 1
ATOM 1485 C C . GLU A 1 191 ? -4.752 -6.830 -19.007 1.00 93.94 191 GLU A C 1
ATOM 1487 O O . GLU A 1 191 ? -4.865 -7.544 -18.007 1.00 93.94 191 GLU A O 1
ATOM 1492 N N . LEU A 1 192 ? -4.147 -7.233 -20.127 1.00 95.69 192 LEU A N 1
ATOM 1493 C CA . LEU A 1 192 ? -3.665 -8.592 -20.372 1.00 95.69 192 LEU A CA 1
ATOM 1494 C C . LEU A 1 192 ? -2.339 -8.923 -19.667 1.00 95.69 192 LEU A C 1
ATOM 1496 O O . LEU A 1 192 ? -2.140 -10.070 -19.240 1.00 95.69 192 LEU A O 1
ATOM 1500 N N . TYR A 1 193 ? -1.417 -7.962 -19.598 1.00 95.12 193 TYR A N 1
ATOM 1501 C CA . TYR A 1 193 ? -0.035 -8.204 -19.171 1.00 95.12 193 TYR A CA 1
ATOM 1502 C C . TYR A 1 193 ? 0.341 -7.524 -17.851 1.00 95.12 193 TYR A C 1
ATOM 1504 O O . TYR A 1 193 ? 1.216 -8.024 -17.146 1.00 95.12 193 TYR A O 1
ATOM 1512 N N . GLY A 1 194 ? -0.327 -6.428 -17.483 1.00 91.38 194 GLY A N 1
ATOM 1513 C CA . GLY A 1 194 ? -0.023 -5.676 -16.270 1.00 91.38 194 GLY A CA 1
ATOM 1514 C C . GLY A 1 194 ? -0.327 -6.451 -14.985 1.00 91.38 194 GLY A C 1
ATOM 1515 O O . GLY A 1 194 ? -1.296 -7.205 -14.888 1.00 91.38 194 GLY A O 1
ATOM 1516 N N . SER A 1 195 ? 0.465 -6.201 -13.941 1.00 91.56 195 SER A N 1
ATOM 1517 C CA . SER A 1 195 ? 0.295 -6.804 -12.608 1.00 91.56 195 SER A CA 1
ATOM 1518 C C . SER A 1 195 ? -0.796 -6.138 -11.758 1.00 91.56 195 SER A C 1
ATOM 1520 O O . SER A 1 195 ? -0.940 -6.455 -10.576 1.00 91.56 195 SER A O 1
ATOM 1522 N N . LYS A 1 196 ? -1.551 -5.191 -12.333 1.00 94.81 196 LYS A N 1
ATOM 1523 C CA . LYS A 1 196 ? -2.537 -4.340 -11.641 1.00 94.81 196 LYS A CA 1
ATOM 1524 C C . LYS A 1 196 ? -1.939 -3.474 -10.525 1.00 94.81 196 LYS A C 1
ATOM 1526 O O . LYS A 1 196 ? -2.668 -3.042 -9.634 1.00 94.81 196 LYS A O 1
ATOM 1531 N N . HIS A 1 197 ? -0.628 -3.230 -10.543 1.00 92.50 197 HIS A N 1
ATOM 1532 C CA . HIS A 1 197 ? 0.058 -2.427 -9.531 1.00 92.50 197 HIS A CA 1
ATOM 1533 C C . HIS A 1 197 ? -0.061 -0.926 -9.832 1.00 92.50 197 HIS A C 1
ATOM 1535 O O . HIS A 1 197 ? -0.896 -0.245 -9.239 1.00 92.50 197 HIS A O 1
ATOM 1541 N N . THR A 1 198 ? 0.739 -0.404 -10.766 1.00 92.31 198 THR A N 1
ATOM 1542 C CA . THR A 1 198 ? 0.725 1.020 -11.127 1.00 92.31 198 THR A CA 1
ATOM 1543 C C . THR A 1 198 ? 0.878 1.206 -12.625 1.00 92.31 198 THR A C 1
ATOM 1545 O O . THR A 1 198 ? 1.891 0.798 -13.186 1.00 92.31 198 THR A O 1
ATOM 1548 N N . ASP A 1 199 ? -0.055 1.934 -13.232 1.00 95.44 199 ASP A N 1
ATOM 1549 C CA . ASP A 1 199 ? -0.049 2.244 -14.661 1.00 95.44 199 ASP A CA 1
ATOM 1550 C C . ASP A 1 199 ? -0.272 3.741 -14.892 1.00 95.44 199 ASP A C 1
ATOM 1552 O O . ASP A 1 199 ? -0.962 4.421 -14.126 1.00 95.44 199 ASP A O 1
ATOM 1556 N N . ALA A 1 200 ? 0.338 4.286 -15.944 1.00 93.94 200 ALA A N 1
ATOM 1557 C CA . ALA A 1 200 ? 0.287 5.714 -16.229 1.00 93.94 200 ALA A CA 1
ATOM 1558 C C . ALA A 1 200 ? 0.129 6.007 -17.721 1.00 93.94 200 ALA A C 1
ATOM 1560 O O . ALA A 1 200 ? 0.705 5.325 -18.566 1.00 93.94 200 ALA A O 1
ATOM 1561 N N . ILE A 1 201 ? -0.585 7.090 -18.029 1.00 94.31 201 ILE A N 1
ATOM 1562 C CA . ILE A 1 201 ? -0.682 7.665 -19.372 1.00 94.31 201 ILE A CA 1
ATOM 1563 C C . ILE A 1 201 ? -0.029 9.047 -19.417 1.00 94.31 201 ILE A C 1
ATOM 1565 O O . ILE A 1 201 ? -0.194 9.861 -18.507 1.00 94.31 201 ILE A O 1
ATOM 1569 N N . ILE A 1 202 ? 0.667 9.347 -20.516 1.00 90.25 202 ILE A N 1
ATOM 1570 C CA . ILE A 1 202 ? 1.141 10.696 -20.837 1.00 90.25 202 ILE A CA 1
ATOM 1571 C C . ILE A 1 202 ? 0.318 11.232 -22.009 1.00 90.25 202 ILE A C 1
ATOM 1573 O O . ILE A 1 202 ? 0.410 10.727 -23.126 1.00 90.25 202 ILE A O 1
ATOM 1577 N N . THR A 1 203 ? -0.518 12.240 -21.768 1.00 87.00 203 THR A N 1
ATOM 1578 C CA . THR A 1 203 ? -1.428 12.781 -22.785 1.00 87.00 203 THR A CA 1
ATOM 1579 C C . THR A 1 203 ? -1.832 14.226 -22.495 1.00 87.00 203 THR A C 1
ATOM 1581 O O . THR A 1 203 ? -1.938 14.648 -21.345 1.00 87.00 203 THR A O 1
ATOM 1584 N N . LYS A 1 204 ? -2.098 14.993 -23.559 1.00 91.12 204 LYS A N 1
ATOM 1585 C CA . LYS A 1 204 ? -2.781 16.299 -23.486 1.00 91.12 204 LYS A CA 1
ATOM 1586 C C . LYS A 1 204 ? -4.279 16.200 -23.804 1.00 91.12 204 LYS A C 1
ATOM 1588 O O . LYS A 1 204 ? -4.992 17.188 -23.671 1.00 91.12 204 LYS A O 1
ATOM 1593 N N . ASN A 1 205 ? -4.752 15.035 -24.253 1.00 94.94 205 ASN A N 1
ATOM 1594 C CA . ASN A 1 205 ? -6.161 14.797 -24.542 1.00 94.94 205 ASN A CA 1
ATOM 1595 C C . ASN A 1 205 ? -6.890 14.428 -23.241 1.00 94.94 205 ASN A C 1
ATOM 1597 O O . ASN A 1 205 ? -6.650 13.365 -22.666 1.00 94.94 205 ASN A O 1
ATOM 1601 N N . GLN A 1 206 ? -7.792 15.308 -22.804 1.00 96.12 206 GLN A N 1
ATOM 1602 C CA . GLN A 1 206 ? -8.539 15.146 -21.558 1.00 96.12 206 GLN A CA 1
ATOM 1603 C C . GLN A 1 206 ? -9.497 13.949 -21.582 1.00 96.12 206 GLN A C 1
ATOM 1605 O O . GLN A 1 206 ? -9.699 13.307 -20.555 1.00 96.12 206 GLN A O 1
ATOM 1610 N N . GLU A 1 207 ? -10.074 13.628 -22.739 1.00 96.62 207 GLU A N 1
ATOM 1611 C CA . GLU A 1 207 ? -10.957 12.473 -22.886 1.00 96.62 207 GLU A CA 1
ATOM 1612 C C . GLU A 1 207 ? -10.181 11.175 -22.659 1.00 96.62 207 GLU A C 1
ATOM 1614 O O . GLU A 1 207 ? -10.590 10.353 -21.844 1.00 96.62 207 GLU A O 1
ATOM 1619 N N . HIS A 1 208 ? -9.007 11.035 -23.284 1.00 94.00 208 HIS A N 1
ATOM 1620 C CA . HIS A 1 208 ? -8.135 9.876 -23.069 1.00 94.00 208 HIS A CA 1
ATOM 1621 C C . HIS A 1 208 ? -7.629 9.794 -21.627 1.00 94.00 208 HIS A C 1
ATOM 1623 O O . HIS A 1 208 ? -7.576 8.704 -21.070 1.00 94.00 208 HIS A O 1
ATOM 1629 N N . ALA A 1 209 ? -7.296 10.926 -20.999 1.00 90.12 209 ALA A N 1
ATOM 1630 C CA . ALA A 1 209 ? -6.913 10.948 -19.588 1.00 90.12 209 ALA A CA 1
ATOM 1631 C C . ALA A 1 209 ? -8.040 10.410 -18.689 1.00 90.12 209 ALA A C 1
ATOM 1633 O O . ALA A 1 209 ? -7.807 9.536 -17.856 1.00 90.12 209 ALA A O 1
ATOM 1634 N N . ASN A 1 210 ? -9.270 10.890 -18.894 1.00 95.12 210 ASN A N 1
ATOM 1635 C CA . ASN A 1 210 ? -10.433 10.468 -18.114 1.00 95.12 210 ASN A CA 1
ATOM 1636 C C . ASN A 1 210 ? -10.793 8.997 -18.361 1.00 95.12 210 ASN A C 1
ATOM 1638 O O . ASN A 1 210 ? -11.116 8.283 -17.412 1.00 95.12 210 ASN A O 1
ATOM 1642 N N . ARG A 1 211 ? -10.731 8.542 -19.619 1.00 97.56 211 ARG A N 1
ATOM 1643 C CA . ARG A 1 211 ? -10.941 7.135 -19.979 1.00 97.56 211 ARG A CA 1
ATOM 1644 C C . ARG A 1 211 ? -9.898 6.241 -19.323 1.00 97.56 211 ARG A C 1
ATOM 1646 O O . ARG A 1 211 ? -10.271 5.284 -18.663 1.00 97.56 211 ARG A O 1
ATOM 1653 N N . PHE A 1 212 ? -8.617 6.600 -19.400 1.00 95.62 212 PHE A N 1
ATOM 1654 C CA . PHE A 1 212 ? -7.532 5.806 -18.820 1.00 95.62 212 PHE A CA 1
ATOM 1655 C C . PHE A 1 212 ? -7.689 5.647 -17.304 1.00 95.62 212 PHE A C 1
ATOM 1657 O O . PHE A 1 212 ? -7.640 4.531 -16.802 1.00 95.62 212 PHE A O 1
ATOM 1664 N N . LEU A 1 213 ? -7.978 6.743 -16.588 1.00 93.06 213 LEU A N 1
ATOM 1665 C CA . LEU A 1 213 ? -8.240 6.723 -15.140 1.00 93.06 213 LEU A CA 1
ATOM 1666 C C . LEU A 1 213 ? -9.419 5.825 -14.740 1.00 93.06 213 LEU A C 1
ATOM 1668 O O . LEU A 1 213 ? -9.476 5.368 -13.602 1.00 93.06 213 LEU A O 1
ATOM 1672 N N . ARG A 1 214 ? -10.384 5.622 -15.641 1.00 95.19 214 ARG A N 1
ATOM 1673 C CA . ARG A 1 214 ? -11.601 4.852 -15.377 1.00 95.19 214 ARG A CA 1
ATOM 1674 C C . ARG A 1 214 ? -11.499 3.395 -15.821 1.00 95.19 214 ARG A C 1
ATOM 1676 O O . ARG A 1 214 ? -12.097 2.537 -15.179 1.00 95.19 214 ARG A O 1
ATOM 1683 N N . GLU A 1 215 ? -10.851 3.148 -16.951 1.00 96.25 215 GLU A N 1
ATOM 1684 C CA . GLU A 1 215 ? -10.850 1.859 -17.648 1.00 96.25 215 GLU A CA 1
ATOM 1685 C C . GLU A 1 215 ? -9.667 0.977 -17.231 1.00 96.25 215 GLU A C 1
ATOM 1687 O O . GLU A 1 215 ? -9.815 -0.241 -17.208 1.00 96.25 215 GLU A O 1
ATOM 1692 N N . VAL A 1 216 ? -8.527 1.562 -16.840 1.00 94.94 216 VAL A N 1
ATOM 1693 C CA . VAL A 1 216 ? -7.396 0.794 -16.302 1.00 94.94 216 VAL A CA 1
ATOM 1694 C C . VAL A 1 216 ? -7.679 0.393 -14.860 1.00 94.94 216 VAL A C 1
ATOM 1696 O O . VAL A 1 216 ? -7.807 1.238 -13.976 1.00 94.94 216 VAL A O 1
ATOM 1699 N N . ASP A 1 217 ? -7.739 -0.909 -14.604 1.00 95.25 217 ASP A N 1
ATOM 1700 C CA . ASP A 1 217 ? -8.066 -1.458 -13.290 1.00 95.25 217 ASP A CA 1
ATOM 1701 C C . ASP A 1 217 ? -6.810 -1.820 -12.483 1.00 95.25 217 ASP A C 1
ATOM 1703 O O . ASP A 1 217 ? -6.624 -2.969 -12.079 1.00 95.25 217 ASP A O 1
ATOM 1707 N N . SER A 1 218 ? -5.949 -0.836 -12.227 1.00 93.31 218 SER A N 1
ATOM 1708 C CA . SER A 1 218 ? -4.747 -0.987 -11.393 1.00 93.31 218 SER A CA 1
ATOM 1709 C C . SER A 1 218 ? -4.911 -0.320 -10.031 1.00 93.31 218 SER A C 1
ATOM 1711 O O . SER A 1 218 ? -5.819 0.479 -9.813 1.00 93.31 218 SER A O 1
ATOM 1713 N N . ALA A 1 219 ? -4.052 -0.672 -9.076 1.00 92.06 219 ALA A N 1
ATOM 1714 C CA . ALA A 1 219 ? -4.098 -0.120 -7.728 1.00 92.06 219 ALA A CA 1
ATOM 1715 C C . ALA A 1 219 ? -3.805 1.388 -7.698 1.00 92.06 219 ALA A C 1
ATOM 1717 O O . ALA A 1 219 ? -4.431 2.122 -6.935 1.00 92.06 219 ALA A O 1
ATOM 1718 N N . SER A 1 220 ? -2.920 1.845 -8.585 1.00 92.81 220 SER A N 1
ATOM 1719 C CA . SER A 1 220 ? -2.626 3.253 -8.832 1.00 92.81 220 SER A CA 1
ATOM 1720 C C . SER A 1 220 ? -2.686 3.554 -10.331 1.00 92.81 220 SER A C 1
ATOM 1722 O O . SER A 1 220 ? -1.948 2.958 -11.112 1.00 92.81 220 SER A O 1
ATOM 1724 N N . VAL A 1 221 ? -3.522 4.512 -10.741 1.00 96.06 221 VAL A N 1
ATOM 1725 C CA . VAL A 1 221 ? -3.639 4.950 -12.144 1.00 96.06 221 VAL A CA 1
ATOM 1726 C C . VAL A 1 221 ? -3.313 6.435 -12.241 1.00 96.06 221 VAL A C 1
ATOM 1728 O O . VAL A 1 221 ? -3.861 7.244 -11.491 1.00 96.06 221 VAL A O 1
ATOM 1731 N N . MET A 1 222 ? -2.397 6.806 -13.136 1.00 94.88 222 MET A N 1
ATOM 1732 C CA . MET A 1 222 ? -1.828 8.158 -13.177 1.00 94.88 222 MET A CA 1
ATOM 1733 C C . MET A 1 222 ? -1.908 8.807 -14.558 1.00 94.88 222 MET A C 1
ATOM 1735 O O . MET A 1 222 ? -1.832 8.144 -15.590 1.00 94.88 222 MET A O 1
ATOM 1739 N N . VAL A 1 223 ? -1.992 10.138 -14.577 1.00 94.88 223 VAL A N 1
ATOM 1740 C CA . VAL A 1 223 ? -1.939 10.956 -15.796 1.00 94.88 223 VAL A CA 1
ATOM 1741 C C . VAL A 1 223 ? -0.794 11.953 -15.663 1.00 94.88 223 VAL A C 1
ATOM 1743 O O . VAL A 1 223 ? -0.759 12.713 -14.700 1.00 94.88 223 VAL A O 1
ATOM 1746 N N . ASN A 1 224 ? 0.114 11.978 -16.641 1.00 91.31 224 ASN A N 1
ATOM 1747 C CA . ASN A 1 224 ? 1.234 12.925 -16.729 1.00 91.31 224 ASN A CA 1
ATOM 1748 C C . ASN A 1 224 ? 2.160 12.945 -15.497 1.00 91.31 224 ASN A C 1
ATOM 1750 O O . ASN A 1 224 ? 2.803 13.956 -15.220 1.00 91.31 224 ASN A O 1
ATOM 1754 N N . THR A 1 225 ? 2.258 11.815 -14.795 1.00 87.00 225 THR A N 1
ATOM 1755 C CA . THR A 1 225 ? 3.033 11.664 -13.559 1.00 87.00 225 THR A CA 1
ATOM 1756 C C . THR A 1 225 ? 3.797 10.345 -13.587 1.00 87.00 225 THR A C 1
ATOM 1758 O O . THR A 1 225 ? 3.338 9.357 -14.156 1.00 87.00 225 THR A O 1
ATOM 1761 N N . SER A 1 226 ? 4.985 10.336 -12.983 1.00 87.19 226 SER A N 1
ATOM 1762 C CA . SER A 1 226 ? 5.801 9.128 -12.861 1.00 87.19 226 SER A CA 1
ATOM 1763 C C . SER A 1 226 ? 5.108 8.076 -11.994 1.00 87.19 226 SER A C 1
ATOM 1765 O O . SER A 1 226 ? 4.657 8.384 -10.893 1.00 87.19 226 SER A O 1
ATOM 1767 N N . THR A 1 227 ? 5.133 6.813 -12.420 1.00 85.31 227 THR A N 1
ATOM 1768 C CA . THR A 1 227 ? 4.640 5.672 -11.627 1.00 85.31 227 THR A CA 1
ATOM 1769 C C . THR A 1 227 ? 5.364 5.520 -10.287 1.00 85.31 227 THR A C 1
ATOM 1771 O O . THR A 1 227 ? 4.835 4.909 -9.361 1.00 85.31 227 THR A O 1
ATOM 1774 N N . ARG A 1 228 ? 6.548 6.136 -10.135 1.00 80.25 228 ARG A N 1
ATOM 1775 C CA . ARG A 1 228 ? 7.297 6.166 -8.873 1.00 80.25 228 ARG A CA 1
ATOM 1776 C C . ARG A 1 228 ? 6.579 6.859 -7.714 1.00 80.25 228 ARG A C 1
ATOM 1778 O O . ARG A 1 228 ? 6.954 6.607 -6.577 1.00 80.25 228 ARG A O 1
ATOM 1785 N N . PHE A 1 229 ? 5.566 7.678 -7.989 1.00 85.81 229 PHE A N 1
ATOM 1786 C CA . PHE A 1 229 ? 4.749 8.316 -6.955 1.00 85.81 229 PHE A CA 1
ATOM 1787 C C . PHE A 1 229 ? 3.754 7.364 -6.275 1.00 85.81 229 PHE A C 1
ATOM 1789 O O . PHE A 1 229 ? 3.110 7.773 -5.319 1.00 85.81 229 PHE A O 1
ATOM 1796 N N . ALA A 1 230 ? 3.588 6.121 -6.747 1.00 84.88 230 ALA A N 1
ATOM 1797 C CA . ALA A 1 230 ? 2.766 5.118 -6.069 1.00 84.88 230 ALA A CA 1
ATOM 1798 C C . ALA A 1 230 ? 3.508 4.607 -4.827 1.00 84.88 230 ALA A C 1
ATOM 1800 O O . ALA A 1 230 ? 4.206 3.598 -4.885 1.00 84.88 230 ALA A O 1
ATOM 1801 N N . ASP A 1 231 ? 3.402 5.377 -3.750 1.00 86.94 231 ASP A N 1
ATOM 1802 C CA . ASP A 1 231 ? 4.062 5.174 -2.465 1.00 86.94 231 ASP A CA 1
ATOM 1803 C C . ASP A 1 231 ? 3.236 5.874 -1.372 1.00 86.94 231 ASP A C 1
ATOM 1805 O O . ASP A 1 231 ? 2.697 6.965 -1.586 1.00 86.94 231 ASP A O 1
ATOM 1809 N N . GLY A 1 232 ? 3.107 5.254 -0.200 1.00 80.62 232 GLY A N 1
ATOM 1810 C CA . GLY A 1 232 ? 2.264 5.766 0.881 1.00 80.62 232 GLY A CA 1
ATOM 1811 C C . GLY A 1 232 ? 2.685 7.133 1.421 1.00 80.62 232 GLY A C 1
ATOM 1812 O O . GLY A 1 232 ? 1.821 7.903 1.844 1.00 80.62 232 GLY A O 1
ATOM 1813 N N . PHE A 1 233 ? 3.971 7.489 1.377 1.00 79.69 233 PHE A N 1
ATOM 1814 C CA . PHE A 1 233 ? 4.416 8.829 1.764 1.00 79.69 233 PHE A CA 1
ATOM 1815 C C . PHE A 1 233 ? 3.999 9.871 0.731 1.00 79.69 233 PHE A C 1
ATOM 1817 O O . PHE A 1 233 ? 3.420 10.893 1.099 1.00 79.69 233 PHE A O 1
ATOM 1824 N N . GLU A 1 234 ? 4.226 9.586 -0.551 1.00 84.50 234 GLU A N 1
ATOM 1825 C CA . GLU A 1 234 ? 3.845 10.472 -1.656 1.00 84.50 234 GLU A CA 1
ATOM 1826 C C . GLU A 1 234 ? 2.321 10.664 -1.747 1.00 84.50 234 GLU A C 1
ATOM 1828 O O . GLU A 1 234 ? 1.842 11.729 -2.134 1.00 84.50 234 GLU A O 1
ATOM 1833 N N . TYR A 1 235 ? 1.540 9.663 -1.329 1.00 88.25 235 TYR A N 1
ATOM 1834 C CA . TYR A 1 235 ? 0.073 9.734 -1.270 1.00 88.25 235 TYR A CA 1
ATOM 1835 C C . TYR A 1 235 ? -0.460 10.445 -0.017 1.00 88.25 235 TYR A C 1
ATOM 1837 O O . TYR A 1 235 ? -1.672 10.587 0.142 1.00 88.25 235 TYR A O 1
ATOM 1845 N N . GLY A 1 236 ? 0.420 10.899 0.880 1.00 85.44 236 GLY A N 1
ATOM 1846 C CA . GLY A 1 236 ? 0.029 11.588 2.109 1.00 85.44 236 GLY A CA 1
ATOM 1847 C C . GLY A 1 236 ? -0.510 10.664 3.205 1.00 85.44 236 GLY A C 1
ATOM 1848 O O . GLY A 1 236 ? -1.103 11.149 4.164 1.00 85.44 236 GLY A O 1
ATOM 1849 N N . LEU A 1 237 ? -0.290 9.346 3.105 1.00 83.81 237 LEU A N 1
ATOM 1850 C CA . LEU A 1 237 ? -0.635 8.388 4.166 1.00 83.81 237 LEU A CA 1
ATOM 1851 C C . LEU A 1 237 ? 0.361 8.444 5.333 1.00 83.81 237 LEU A C 1
ATOM 1853 O O . LEU A 1 237 ? 0.061 7.964 6.425 1.00 83.81 237 LEU A O 1
ATOM 1857 N N . GLY A 1 238 ? 1.559 8.989 5.091 1.00 81.19 238 GLY A N 1
ATOM 1858 C CA . GLY A 1 238 ? 2.622 9.204 6.079 1.00 81.19 238 GLY A CA 1
ATOM 1859 C C . GLY A 1 238 ? 3.279 7.934 6.632 1.00 81.19 238 GLY A C 1
ATOM 1860 O O . GLY A 1 238 ? 4.258 8.030 7.367 1.00 81.19 238 GLY A O 1
ATOM 1861 N N . ALA A 1 239 ? 2.762 6.757 6.283 1.00 81.12 239 ALA A N 1
ATOM 1862 C CA . ALA A 1 239 ? 3.362 5.454 6.522 1.00 81.12 239 ALA A CA 1
ATOM 1863 C C . ALA A 1 239 ? 2.777 4.421 5.547 1.00 81.12 239 ALA A C 1
ATOM 1865 O O . ALA A 1 239 ? 1.634 4.550 5.103 1.00 81.12 239 ALA A O 1
ATOM 1866 N N . GLU A 1 240 ? 3.537 3.362 5.277 1.00 84.88 240 GLU A N 1
ATOM 1867 C CA . GLU A 1 240 ? 3.110 2.241 4.440 1.00 84.88 240 GLU A CA 1
ATOM 1868 C C . GLU A 1 240 ? 3.663 0.918 4.992 1.00 84.88 240 GLU A C 1
ATOM 1870 O O . GLU A 1 240 ? 4.817 0.856 5.426 1.00 84.88 240 GLU A O 1
ATOM 1875 N N . ILE A 1 241 ? 2.851 -0.146 4.986 1.00 85.00 241 ILE A N 1
ATOM 1876 C CA . ILE A 1 241 ? 3.326 -1.520 5.240 1.00 85.00 241 ILE A CA 1
ATOM 1877 C C . ILE A 1 241 ? 3.782 -2.226 3.952 1.00 85.00 241 ILE A C 1
ATOM 1879 O O . ILE A 1 241 ? 4.634 -3.111 4.000 1.00 85.00 241 ILE A O 1
ATOM 1883 N N . GLY A 1 242 ? 3.207 -1.826 2.823 1.00 83.88 242 GLY A N 1
ATOM 1884 C CA . GLY A 1 242 ? 3.462 -2.316 1.477 1.00 83.88 242 GLY A CA 1
ATOM 1885 C C . GLY A 1 242 ? 2.364 -1.846 0.522 1.00 83.88 242 GLY A C 1
ATOM 1886 O O . GLY A 1 242 ? 1.408 -1.177 0.932 1.00 83.88 242 GLY A O 1
ATOM 1887 N N . ILE A 1 243 ? 2.471 -2.252 -0.740 1.00 84.69 243 ILE A N 1
ATOM 1888 C CA . ILE A 1 243 ? 1.496 -1.937 -1.785 1.00 84.69 243 ILE A CA 1
ATOM 1889 C C . ILE A 1 243 ? 0.693 -3.197 -2.106 1.00 84.69 243 ILE A C 1
ATOM 1891 O O . ILE A 1 243 ? 1.260 -4.256 -2.369 1.00 84.69 243 ILE A O 1
ATOM 1895 N N . SER A 1 244 ? -0.634 -3.084 -2.071 1.00 89.62 244 SER A N 1
ATOM 1896 C CA . SER A 1 244 ? -1.553 -4.163 -2.435 1.00 89.62 244 SER A CA 1
ATOM 1897 C C . SER A 1 244 ? -2.099 -3.942 -3.842 1.00 89.62 244 SER A C 1
ATOM 1899 O O . SER A 1 244 ? -2.687 -2.897 -4.121 1.00 89.62 244 SER A O 1
ATOM 1901 N N . ASN A 1 245 ? -1.958 -4.929 -4.725 1.00 85.88 245 ASN A N 1
ATOM 1902 C CA . ASN A 1 245 ? -2.640 -4.948 -6.022 1.00 85.88 245 ASN A CA 1
ATOM 1903 C C . ASN A 1 245 ? -3.990 -5.694 -5.983 1.00 85.88 245 ASN A C 1
ATOM 1905 O O . ASN A 1 245 ? -4.714 -5.694 -6.983 1.00 85.88 245 ASN A O 1
ATOM 1909 N N . ASP A 1 246 ? -4.370 -6.264 -4.834 1.00 86.56 246 ASP A N 1
ATOM 1910 C CA . ASP A 1 246 ? -5.654 -6.939 -4.639 1.00 86.56 246 ASP A CA 1
ATOM 1911 C C . ASP A 1 246 ? -6.835 -5.958 -4.624 1.00 86.56 246 ASP A C 1
ATOM 1913 O O . ASP A 1 246 ? -6.727 -4.798 -4.229 1.00 86.56 246 ASP A O 1
ATOM 1917 N N . LYS A 1 247 ? -8.018 -6.441 -5.020 1.00 85.94 247 LYS A N 1
ATOM 1918 C CA . LYS A 1 247 ? -9.246 -5.622 -5.060 1.00 85.94 247 LYS A CA 1
ATOM 1919 C C . LYS A 1 247 ? -9.984 -5.531 -3.725 1.00 85.94 247 LYS A C 1
ATOM 1921 O O . LYS A 1 247 ? -10.823 -4.650 -3.549 1.00 85.94 247 LYS A O 1
ATOM 1926 N N . LEU A 1 248 ? -9.747 -6.472 -2.815 1.00 88.62 248 LEU A N 1
ATOM 1927 C CA . LEU A 1 248 ? -10.499 -6.596 -1.569 1.00 88.62 248 LEU A CA 1
ATOM 1928 C C . LEU A 1 248 ? -9.713 -6.000 -0.402 1.00 88.62 248 LEU A C 1
ATOM 1930 O O . LEU A 1 248 ? -8.494 -6.106 -0.350 1.00 88.62 248 LEU A O 1
ATOM 1934 N N . HIS A 1 249 ? -10.440 -5.449 0.574 1.00 91.12 249 HIS A N 1
ATOM 1935 C CA . HIS A 1 249 ? -9.916 -4.891 1.829 1.00 91.12 249 HIS A CA 1
ATOM 1936 C C . HIS A 1 249 ? -9.081 -3.607 1.687 1.00 91.12 249 HIS A C 1
ATOM 1938 O O . HIS A 1 249 ? -9.534 -2.553 2.129 1.00 91.12 249 HIS A O 1
ATOM 1944 N N . ALA A 1 250 ? -7.899 -3.676 1.074 1.00 89.88 250 ALA A N 1
ATOM 1945 C CA . ALA A 1 250 ? -7.017 -2.532 0.848 1.00 89.88 250 ALA A CA 1
ATOM 1946 C C . ALA A 1 250 ? -6.303 -2.673 -0.502 1.00 89.88 250 ALA A C 1
ATOM 1948 O O . ALA A 1 250 ? -5.815 -3.754 -0.832 1.00 89.88 250 ALA A O 1
ATOM 1949 N N . ARG A 1 251 ? -6.230 -1.573 -1.259 1.00 92.50 251 ARG A N 1
ATOM 1950 C CA . ARG A 1 251 ? -5.651 -1.520 -2.605 1.00 92.50 251 ARG A CA 1
ATOM 1951 C C . ARG A 1 251 ? -4.811 -0.257 -2.769 1.00 92.50 251 ARG A C 1
ATOM 1953 O O . ARG A 1 251 ? -5.241 0.815 -2.352 1.00 92.50 251 ARG A O 1
ATOM 1960 N N . GLY A 1 252 ? -3.642 -0.400 -3.377 1.00 92.06 252 GLY A N 1
ATOM 1961 C CA . GLY A 1 252 ? -2.608 0.629 -3.462 1.00 92.06 252 GLY A CA 1
ATOM 1962 C C . GLY A 1 252 ? -1.720 0.633 -2.217 1.00 92.06 252 GLY A C 1
ATOM 1963 O O . GLY A 1 252 ? -1.664 -0.375 -1.504 1.00 92.06 252 GLY A O 1
ATOM 1964 N N . PRO A 1 253 ? -1.015 1.744 -1.955 1.00 89.62 253 PRO A N 1
ATOM 1965 C CA . PRO A 1 253 ? -0.284 1.958 -0.713 1.00 89.62 253 PRO A CA 1
ATOM 1966 C C . PRO A 1 253 ? -1.139 1.697 0.532 1.00 89.62 253 PRO A C 1
ATOM 1968 O O . PRO A 1 253 ? -2.177 2.328 0.746 1.00 89.62 253 PRO A O 1
ATOM 1971 N N . VAL A 1 254 ? -0.711 0.756 1.374 1.00 90.62 254 VAL A N 1
ATOM 1972 C CA . VAL A 1 254 ? -1.461 0.330 2.560 1.00 90.62 254 VAL A CA 1
ATOM 1973 C C . VAL A 1 254 ? -0.928 1.054 3.801 1.00 90.62 254 VAL A C 1
ATOM 1975 O O . VAL A 1 254 ? 0.066 0.648 4.405 1.00 90.62 254 VAL A O 1
ATOM 1978 N N . GLY A 1 255 ? -1.608 2.136 4.190 1.00 89.62 255 GLY A N 1
ATOM 1979 C CA . GLY A 1 255 ? -1.350 2.884 5.428 1.00 89.62 255 GLY A CA 1
ATOM 1980 C C . GLY A 1 255 ? -2.076 2.317 6.659 1.00 89.62 255 GLY A C 1
ATOM 1981 O O . GLY A 1 255 ? -2.586 1.194 6.645 1.00 89.62 255 GLY A O 1
ATOM 1982 N N . LEU A 1 256 ? -2.178 3.112 7.734 1.00 91.75 256 LEU A N 1
ATOM 1983 C CA . LEU A 1 256 ? -2.790 2.678 9.004 1.00 91.75 256 LEU A CA 1
ATOM 1984 C C . LEU A 1 256 ? -4.229 2.165 8.843 1.00 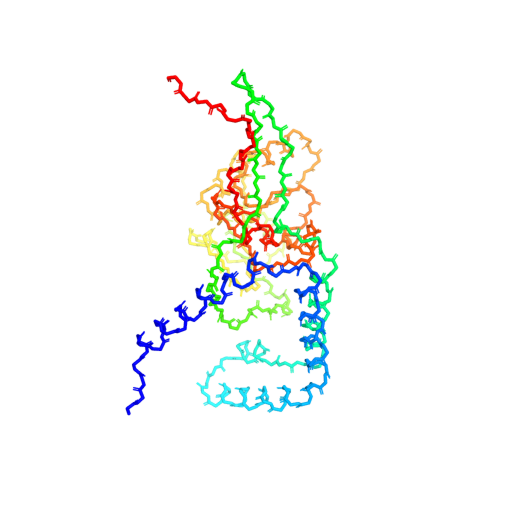91.75 256 LEU A C 1
ATOM 1986 O O . L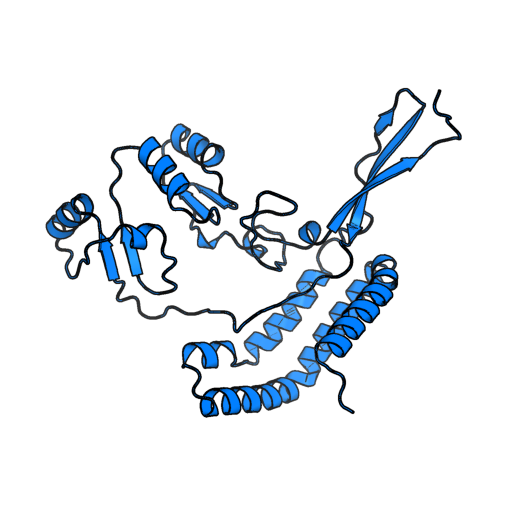EU A 1 256 ? -4.608 1.187 9.487 1.00 91.75 256 LEU A O 1
ATOM 1990 N N . GLU A 1 257 ? -5.030 2.787 7.974 1.00 92.00 257 GLU A N 1
ATOM 1991 C CA . GLU A 1 257 ? -6.413 2.363 7.738 1.00 92.00 257 GLU A CA 1
ATOM 1992 C C . GLU A 1 257 ? -6.521 0.952 7.154 1.00 92.00 257 GLU A C 1
ATOM 1994 O O . GLU A 1 257 ? -7.419 0.201 7.543 1.00 92.00 257 GLU A O 1
ATOM 1999 N N . GLY A 1 258 ? -5.590 0.557 6.284 1.00 91.19 258 GLY A N 1
ATOM 2000 C CA . GLY A 1 258 ? -5.560 -0.783 5.699 1.00 91.19 258 GLY A CA 1
ATOM 2001 C C . GLY A 1 258 ? -5.261 -1.885 6.718 1.00 91.19 258 GLY A C 1
ATOM 2002 O O . GLY A 1 258 ? -5.438 -3.064 6.433 1.00 91.19 258 GLY A O 1
ATOM 2003 N N . LEU A 1 259 ? -4.875 -1.524 7.944 1.00 91.38 259 LEU A N 1
ATOM 2004 C CA . LEU A 1 259 ? -4.673 -2.450 9.062 1.00 91.38 259 LEU A CA 1
ATOM 2005 C C . LEU A 1 259 ? -5.896 -2.533 9.994 1.00 91.38 259 LEU A C 1
ATOM 2007 O O . LEU A 1 259 ? -5.828 -3.082 11.102 1.00 91.38 259 LEU A O 1
ATOM 2011 N N . THR A 1 260 ? -7.033 -1.996 9.551 1.00 93.62 260 THR A N 1
ATOM 2012 C CA . THR A 1 260 ? -8.285 -1.938 10.310 1.00 93.62 260 THR A CA 1
ATOM 2013 C C . THR A 1 260 ? -9.452 -2.540 9.537 1.00 93.62 260 THR A C 1
ATOM 2015 O O . THR A 1 260 ? -9.415 -2.647 8.321 1.00 93.62 260 THR A O 1
ATOM 2018 N N . SER A 1 261 ? -10.511 -2.912 10.246 1.00 94.38 261 SER A N 1
ATOM 2019 C CA . SER A 1 261 ? -11.796 -3.335 9.692 1.00 94.38 261 SER A CA 1
ATOM 2020 C C . SER A 1 261 ? -12.918 -2.443 10.232 1.00 94.38 261 SER A C 1
ATOM 2022 O O . SER A 1 261 ? -12.724 -1.694 11.194 1.00 94.38 261 SER A O 1
ATOM 2024 N N . LEU A 1 262 ? -14.102 -2.524 9.629 1.00 95.62 262 LEU A N 1
ATOM 2025 C CA . LEU A 1 262 ? -15.305 -1.827 10.074 1.00 95.62 262 LEU A CA 1
ATOM 2026 C C . LEU A 1 262 ? -16.287 -2.821 10.696 1.00 95.62 262 LEU A C 1
ATOM 2028 O O . LEU A 1 262 ? -16.582 -3.868 10.122 1.00 95.62 262 LEU A O 1
ATOM 2032 N N . LYS A 1 263 ? -16.854 -2.464 11.850 1.00 95.19 263 LYS A N 1
ATOM 2033 C CA . LYS A 1 263 ? -17.996 -3.170 12.451 1.00 95.19 263 LYS A CA 1
ATOM 2034 C C . LYS A 1 263 ? -19.188 -2.236 12.587 1.00 95.19 263 LYS A C 1
ATOM 2036 O O . LYS A 1 263 ? -19.008 -1.050 12.842 1.00 95.19 263 LYS A O 1
ATOM 2041 N N . TYR A 1 264 ? -20.402 -2.767 12.505 1.00 96.38 264 TYR A N 1
ATOM 2042 C CA . TYR A 1 264 ? -21.590 -1.988 12.841 1.00 96.38 264 TYR A CA 1
ATOM 2043 C C . TYR A 1 264 ? -21.682 -1.740 14.348 1.00 96.38 264 TYR A C 1
ATOM 2045 O O . TYR A 1 264 ? -21.407 -2.622 15.164 1.00 96.38 264 TYR A O 1
ATOM 2053 N N . VAL A 1 265 ? -22.090 -0.527 14.704 1.00 96.81 265 VAL A N 1
ATOM 2054 C CA . VAL A 1 265 ? -22.461 -0.121 16.058 1.00 96.81 265 VAL A CA 1
ATOM 2055 C C . VAL A 1 265 ? -23.873 0.445 16.014 1.00 96.81 265 VAL A C 1
ATOM 2057 O O . VAL A 1 265 ? -24.212 1.227 15.126 1.00 96.81 265 VAL A O 1
ATOM 2060 N N . VAL A 1 266 ? -24.705 0.006 16.953 1.00 96.25 266 VAL A N 1
ATOM 2061 C CA . VAL A 1 266 ? -26.120 0.373 17.021 1.00 96.25 266 VAL A CA 1
ATOM 2062 C C . VAL A 1 266 ? -26.391 0.966 18.394 1.00 96.25 266 VAL A C 1
ATOM 2064 O O . VAL A 1 266 ? -26.063 0.346 19.405 1.00 96.25 266 VAL A O 1
ATOM 2067 N N . MET A 1 267 ? -26.977 2.159 18.422 1.00 95.75 267 MET A N 1
ATOM 2068 C CA . MET A 1 267 ? -27.515 2.771 19.634 1.00 95.75 267 MET A CA 1
ATOM 2069 C C . MET A 1 267 ? -29.035 2.772 19.535 1.00 95.75 267 MET A C 1
ATOM 2071 O O . MET A 1 267 ? -29.597 3.211 18.534 1.00 95.75 267 MET A O 1
ATOM 2075 N N . GLY A 1 268 ? -29.685 2.264 20.570 1.00 95.06 268 GLY A N 1
ATOM 2076 C CA . GLY A 1 268 ? -31.134 2.211 20.667 1.00 95.06 268 GLY A CA 1
ATOM 2077 C C . GLY A 1 268 ? -31.596 2.582 22.068 1.00 95.06 268 GLY A C 1
ATOM 2078 O O . GLY A 1 268 ? -30.789 2.758 22.983 1.00 95.06 268 GLY A O 1
ATOM 2079 N N . HIS A 1 269 ? -32.906 2.658 22.221 1.00 95.19 269 HIS A N 1
ATOM 2080 C CA . HIS A 1 269 ? -33.632 2.993 23.439 1.00 95.19 269 HIS A CA 1
ATOM 2081 C C . HIS A 1 269 ? -34.510 1.822 23.915 1.00 95.19 269 HIS A C 1
ATOM 2083 O O . HIS A 1 269 ? -35.411 2.013 24.727 1.00 95.19 269 HIS A O 1
ATOM 2089 N N . GLY A 1 270 ? -34.247 0.608 23.415 1.00 93.69 270 GLY A N 1
ATOM 2090 C CA . GLY A 1 270 ? -34.999 -0.608 23.744 1.00 93.69 270 GLY A CA 1
ATOM 2091 C C . GLY A 1 270 ? -35.925 -1.087 22.625 1.00 93.69 270 GLY A C 1
ATOM 2092 O O . GLY A 1 270 ? -36.870 -1.828 22.886 1.00 93.69 270 GLY A O 1
ATOM 2093 N N . GLU A 1 271 ? -35.675 -0.665 21.386 1.00 95.44 271 GLU A N 1
ATOM 2094 C CA . GLU A 1 271 ? -36.417 -1.091 20.206 1.00 95.44 271 GLU A CA 1
ATOM 2095 C C . GLU A 1 271 ? -36.322 -2.615 20.030 1.00 95.44 271 GLU A C 1
ATOM 2097 O O . GLU A 1 271 ? -35.241 -3.206 20.089 1.00 95.44 271 GLU A O 1
ATOM 2102 N N . VAL A 1 272 ? -37.464 -3.255 19.778 1.00 92.38 272 VAL A N 1
ATOM 2103 C CA . VAL A 1 272 ? -37.558 -4.693 19.496 1.00 92.38 272 VAL A CA 1
ATOM 2104 C C . VAL A 1 272 ? -37.849 -4.931 18.017 1.00 92.38 272 VAL A C 1
ATOM 2106 O O . VAL A 1 272 ? -38.509 -4.123 17.360 1.00 92.38 272 VAL A O 1
ATOM 2109 N N . ARG A 1 273 ? -37.358 -6.052 17.480 1.00 90.19 273 ARG A N 1
ATOM 2110 C CA . ARG A 1 273 ? -37.689 -6.495 16.121 1.00 90.19 273 ARG A CA 1
ATOM 2111 C C . ARG A 1 273 ? -39.078 -7.137 16.135 1.00 90.19 273 ARG A C 1
ATOM 2113 O O . ARG A 1 273 ? -39.302 -8.042 16.935 1.00 90.19 273 ARG A O 1
ATOM 2120 N N . GLN A 1 274 ? -39.969 -6.658 15.271 1.00 75.44 274 GLN A N 1
ATOM 2121 C CA . GLN A 1 274 ? -41.257 -7.300 14.992 1.00 75.44 274 GLN A CA 1
ATOM 2122 C C . GLN A 1 274 ? -41.087 -8.499 14.058 1.00 75.44 274 GLN A C 1
ATOM 2124 O O . GLN A 1 274 ? -40.160 -8.458 13.210 1.00 75.44 274 GLN A O 1
#

Secondary structure (DSSP, 8-state):
-PPPHHHHHHHHHHHHHHHHHHHTT--HHHHHHHHHHHHHHHHHTHHHHHHHHHHHHHHHHHTT--HHHHHHH---HHHHHHHHHHHHHHHHS---TT-BPPPEE-TTS-EEEEEEEE-S--------------S---EEEE-HHHHHHHHHTT---EEEPPTGGGT----SSEEEE---SSHHHHHHHHHHH--SSEEEE--S-HHHHHHHHHH--SSEEEESS-GGG-STTTTT-S--S-EE--SSS--EE--GGGGEEEEEEEE-SS----